Protein AF-A0A7K5XAC7-F1 (afdb_monomer)

Structure (mmCIF, N/CA/C/O backbone):
data_AF-A0A7K5XAC7-F1
#
_entry.id   AF-A0A7K5XAC7-F1
#
loop_
_atom_site.group_PDB
_atom_site.id
_atom_site.type_symbol
_atom_site.label_atom_id
_atom_site.label_alt_id
_atom_site.label_comp_id
_atom_site.label_asym_id
_atom_site.label_entity_id
_atom_site.label_seq_id
_atom_site.pdbx_PDB_ins_code
_atom_site.Cartn_x
_atom_site.Cartn_y
_atom_site.Cartn_z
_atom_site.occupancy
_atom_site.B_iso_or_equiv
_atom_site.auth_seq_id
_atom_site.auth_comp_id
_atom_site.auth_asym_id
_atom_site.auth_atom_id
_atom_site.pdbx_PDB_model_num
ATOM 1 N N . GLN A 1 1 ? -38.642 14.794 59.945 1.00 63.06 1 GLN A N 1
ATOM 2 C CA . GLN A 1 1 ? -39.395 15.780 59.139 1.00 63.06 1 GLN A CA 1
ATOM 3 C C . GLN A 1 1 ? -38.543 16.100 57.918 1.00 63.06 1 GLN A C 1
ATOM 5 O O . GLN A 1 1 ? -37.330 16.172 58.081 1.00 63.06 1 GLN A O 1
ATOM 10 N N . ALA A 1 2 ? -39.111 16.170 56.712 1.00 72.94 2 ALA A N 1
ATOM 11 C CA . ALA A 1 2 ? -38.321 16.456 55.513 1.00 72.94 2 ALA A CA 1
ATOM 12 C C . ALA A 1 2 ? -37.885 17.929 55.505 1.00 72.94 2 ALA A C 1
ATOM 14 O O . ALA A 1 2 ? -38.683 18.800 55.846 1.00 72.94 2 ALA A O 1
ATOM 15 N N . VAL A 1 3 ? -36.636 18.193 55.123 1.00 73.75 3 VAL A N 1
ATOM 16 C CA . VAL A 1 3 ? -36.136 19.553 54.894 1.00 73.75 3 VAL A CA 1
ATOM 17 C C . VAL A 1 3 ? -36.432 19.905 53.438 1.00 73.75 3 VAL A C 1
ATOM 19 O O . VAL A 1 3 ? -35.917 19.259 52.528 1.00 73.75 3 VAL A O 1
ATOM 22 N N . CYS A 1 4 ? -37.306 20.884 53.220 1.00 75.56 4 CYS A N 1
ATOM 23 C CA . CYS A 1 4 ? -37.698 21.382 51.902 1.00 75.56 4 CYS A CA 1
ATOM 24 C C . CYS A 1 4 ? -37.121 22.786 51.651 1.00 75.56 4 CYS A C 1
ATOM 26 O O . CYS A 1 4 ? -36.803 23.495 52.601 1.00 75.56 4 CYS A O 1
ATOM 28 N N . GLY A 1 5 ? -37.012 23.191 50.379 1.00 71.69 5 GLY A N 1
ATOM 29 C CA . GLY A 1 5 ? -36.542 24.534 49.995 1.00 71.69 5 GLY A CA 1
ATOM 30 C C . GLY A 1 5 ? -35.054 24.645 49.635 1.00 71.69 5 GLY A C 1
ATOM 31 O O . GLY A 1 5 ? -34.515 25.744 49.640 1.00 71.69 5 GLY A O 1
ATOM 32 N N . TYR A 1 6 ? -34.383 23.533 49.313 1.00 67.25 6 TYR A N 1
ATOM 33 C CA . TYR A 1 6 ? -32.973 23.508 48.897 1.00 67.25 6 TYR A CA 1
ATOM 34 C C . TYR A 1 6 ? -32.836 23.030 47.440 1.00 67.25 6 TYR A C 1
ATOM 36 O O . TYR A 1 6 ? -33.610 22.174 47.012 1.00 67.25 6 TYR A O 1
ATOM 44 N N . GLY A 1 7 ? -31.863 23.560 46.685 1.00 67.31 7 GLY A N 1
ATOM 45 C CA . GLY A 1 7 ? -31.609 23.183 45.281 1.00 67.31 7 GLY A CA 1
ATOM 46 C C . GLY A 1 7 ? -31.865 24.271 44.227 1.00 67.31 7 GLY A C 1
ATOM 47 O O . GLY A 1 7 ? -31.862 23.954 43.038 1.00 67.31 7 GLY A O 1
ATOM 48 N N . SER A 1 8 ? -32.076 25.533 44.630 1.00 69.25 8 SER A N 1
ATOM 49 C CA . SER A 1 8 ? -32.032 26.658 43.680 1.00 69.25 8 SER A CA 1
ATOM 50 C C . SER A 1 8 ? -30.626 26.799 43.079 1.00 69.25 8 SER A C 1
ATOM 52 O O . SER A 1 8 ? -29.634 26.518 43.753 1.00 69.25 8 SER A O 1
ATOM 54 N N . GLN A 1 9 ? -30.536 27.232 41.817 1.00 64.44 9 GLN A N 1
ATOM 55 C CA . GLN A 1 9 ? -29.259 27.578 41.173 1.00 64.44 9 GLN A CA 1
ATOM 56 C C . GLN A 1 9 ? -28.727 28.944 41.627 1.00 64.44 9 GLN A C 1
ATOM 58 O O . GLN A 1 9 ? -27.570 29.271 41.362 1.00 64.44 9 GLN A O 1
ATOM 63 N N . ASP A 1 10 ? -29.563 29.738 42.299 1.00 67.38 10 ASP A N 1
ATOM 64 C CA . ASP A 1 10 ? -29.184 31.052 42.792 1.00 67.38 10 ASP A CA 1
ATOM 65 C C . ASP A 1 10 ? -28.175 30.933 43.936 1.00 67.38 10 ASP A C 1
ATOM 67 O O . ASP A 1 10 ? -28.305 30.100 44.837 1.00 67.38 10 ASP A O 1
ATOM 71 N N . ALA A 1 11 ? -27.154 31.791 43.907 1.00 64.06 11 ALA A N 1
ATOM 72 C CA . ALA A 1 11 ? -26.197 31.876 44.998 1.00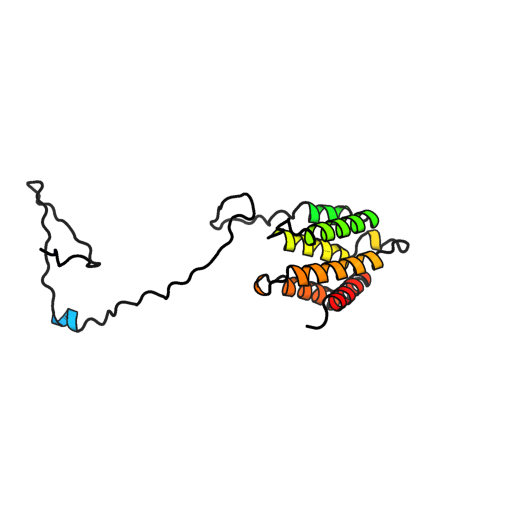 64.06 11 ALA A CA 1
ATOM 73 C C . ALA A 1 11 ? -26.922 32.272 46.293 1.00 64.06 11 ALA A C 1
ATOM 75 O O . ALA A 1 11 ? -27.768 33.164 46.278 1.00 64.06 11 ALA A O 1
ATOM 76 N N . LEU A 1 12 ? -26.555 31.643 47.413 1.00 64.62 12 LEU A N 1
ATOM 77 C CA . LEU A 1 12 ? -27.041 31.995 48.749 1.00 64.62 12 LEU A CA 1
ATOM 78 C C . LEU A 1 12 ? -26.039 32.951 49.420 1.00 64.62 12 LEU A C 1
ATOM 80 O O . LEU A 1 12 ? -25.049 32.487 49.993 1.00 64.62 12 LEU A O 1
ATOM 84 N N . PRO A 1 13 ? -26.220 34.283 49.337 1.00 65.25 13 PRO A N 1
ATOM 85 C CA . PRO A 1 13 ? -25.319 35.215 49.994 1.00 65.25 13 PRO A CA 1
ATOM 86 C C . PRO A 1 13 ? -25.611 35.268 51.497 1.00 65.25 13 PRO A C 1
ATOM 88 O O . PRO A 1 13 ? -26.613 35.834 51.929 1.00 65.25 13 PRO A O 1
ATOM 91 N N . PHE A 1 14 ? -24.696 34.741 52.309 1.00 67.25 14 PHE A N 1
ATOM 92 C CA . PHE A 1 14 ? -24.701 34.976 53.752 1.00 67.25 14 PHE A CA 1
ATOM 93 C C . PHE A 1 14 ? -24.114 36.357 54.042 1.00 67.25 14 PHE A C 1
ATOM 95 O O . PHE A 1 14 ? -22.968 36.639 53.684 1.00 67.25 14 PHE A O 1
ATOM 102 N N . ARG A 1 15 ? -24.886 37.235 54.688 1.00 67.25 15 ARG A N 1
ATOM 103 C CA . ARG A 1 15 ? -24.405 38.564 55.094 1.00 67.25 15 ARG A CA 1
ATOM 104 C C . ARG A 1 15 ? -24.054 38.583 56.574 1.00 67.25 15 ARG A C 1
ATOM 106 O O . ARG A 1 15 ? -24.859 38.154 57.394 1.00 67.25 15 ARG A O 1
ATOM 113 N N . ALA A 1 16 ? -22.872 39.109 56.895 1.00 68.88 16 ALA A N 1
ATOM 114 C CA . ALA A 1 16 ? -22.418 39.326 58.267 1.00 6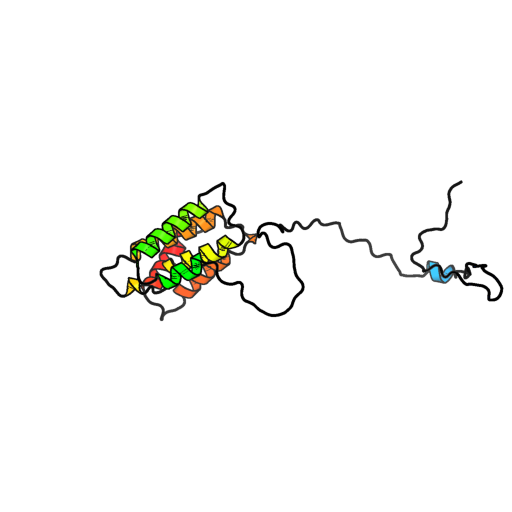8.88 16 ALA A CA 1
ATOM 115 C C . ALA A 1 16 ? -22.927 40.667 58.814 1.00 68.88 16 ALA A C 1
ATOM 117 O O . ALA A 1 16 ? -22.926 41.677 58.102 1.00 68.88 16 ALA A O 1
ATOM 118 N N . ILE A 1 17 ? -23.308 40.697 60.090 1.00 69.38 17 ILE A N 1
ATOM 119 C CA . ILE A 1 17 ? -23.586 41.943 60.816 1.00 69.38 17 ILE A CA 1
ATOM 120 C C . ILE A 1 17 ? -22.266 42.493 61.380 1.00 69.38 17 ILE A C 1
ATOM 122 O O . ILE A 1 17 ? -21.391 41.738 61.788 1.00 69.38 17 ILE A O 1
ATOM 126 N N . LYS A 1 18 ? -22.095 43.822 61.383 1.00 67.62 18 LYS A N 1
ATOM 127 C CA . LYS A 1 18 ? -20.820 44.477 61.740 1.00 67.62 18 LYS A CA 1
ATOM 128 C C . LYS A 1 18 ? -20.389 44.303 63.206 1.00 67.62 18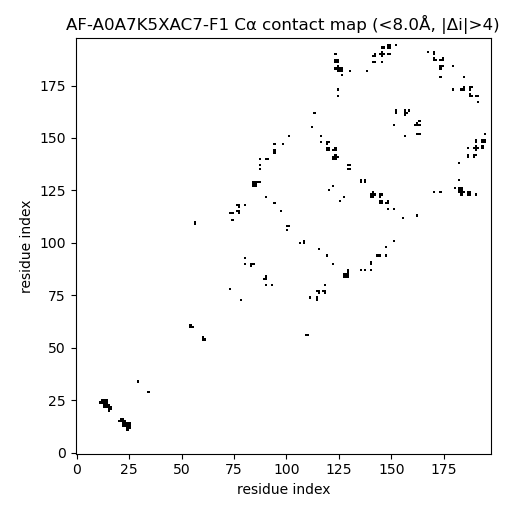 LYS A C 1
ATOM 130 O O . LYS A 1 18 ? -19.221 44.526 63.498 1.00 67.62 18 LYS A O 1
ATOM 135 N N . GLU A 1 19 ? -21.288 43.897 64.103 1.00 63.97 19 GLU A N 1
ATOM 136 C CA . GLU A 1 19 ? -21.004 43.722 65.536 1.00 63.97 19 GLU A CA 1
ATOM 137 C C . GLU A 1 19 ? -21.444 42.336 66.037 1.00 63.97 19 GLU A C 1
ATOM 139 O O . GLU A 1 19 ? -22.395 42.194 66.803 1.00 63.97 19 GLU A O 1
ATOM 144 N N . GLY A 1 20 ? -20.742 41.296 65.574 1.00 62.44 20 GLY A N 1
ATOM 145 C CA . GLY A 1 20 ? -20.860 39.912 66.052 1.00 62.44 20 GLY A CA 1
ATOM 146 C C . GLY A 1 20 ? -20.744 38.871 64.933 1.00 62.44 20 GLY A C 1
ATOM 147 O O . GLY A 1 20 ? -20.989 39.177 63.770 1.00 62.44 20 GLY A O 1
ATOM 148 N N . GLU A 1 21 ? -20.406 37.620 65.274 1.00 63.88 21 GLU A N 1
ATOM 149 C CA . GLU A 1 21 ? -20.396 36.490 64.321 1.00 63.88 21 GLU A CA 1
ATOM 150 C C . GLU A 1 21 ? -21.813 35.951 64.059 1.00 63.88 21 GLU A C 1
ATOM 152 O O . GLU A 1 21 ? -22.124 34.786 64.301 1.00 63.88 21 GLU A O 1
ATOM 157 N N . LEU A 1 22 ? -22.708 36.819 63.590 1.00 63.25 22 LEU A N 1
ATOM 158 C CA . LEU A 1 22 ? -24.057 36.446 63.177 1.00 63.25 22 LEU A CA 1
ATOM 159 C C . LEU A 1 22 ? -24.217 36.691 61.678 1.00 63.25 22 LEU A C 1
ATOM 161 O O . LEU A 1 22 ? -23.976 37.795 61.181 1.00 63.25 22 LEU A O 1
ATOM 165 N N . TYR A 1 23 ? -24.651 35.644 60.978 1.00 69.12 23 TYR A N 1
ATOM 166 C CA . TYR A 1 23 ? -24.967 35.673 59.555 1.00 69.12 23 TYR A CA 1
ATOM 167 C C . TYR A 1 23 ? -26.461 35.449 59.359 1.00 69.12 23 TYR A C 1
ATOM 169 O O . TYR A 1 23 ? -27.049 34.588 60.013 1.00 69.12 23 TYR A O 1
ATOM 177 N N . PHE A 1 24 ? -27.064 36.196 58.440 1.00 68.38 24 PHE A N 1
ATOM 178 C CA . PHE A 1 24 ? -28.455 35.992 58.047 1.00 68.38 24 PHE A CA 1
ATOM 179 C C . PHE A 1 24 ? -28.585 35.877 56.529 1.00 68.38 24 PHE A C 1
ATOM 181 O O . PHE A 1 24 ? -27.747 36.375 55.768 1.00 68.38 24 PHE A O 1
ATOM 188 N N . GLN A 1 25 ? -29.646 35.195 56.113 1.00 68.44 25 GLN A N 1
ATOM 189 C CA . GLN A 1 25 ? -30.066 35.105 54.726 1.00 68.44 25 GLN A CA 1
ATOM 190 C C . GLN A 1 25 ? -31.156 36.155 54.492 1.00 68.44 25 GLN A C 1
ATOM 192 O O . GLN A 1 25 ? -32.136 36.213 55.231 1.00 68.44 25 GLN A O 1
ATOM 197 N N . GLU A 1 26 ? -30.950 37.024 53.507 1.00 67.19 26 GLU A N 1
ATOM 198 C CA . GLU A 1 26 ? -31.940 38.027 53.113 1.00 67.19 26 GLU A CA 1
ATOM 199 C C . GLU A 1 26 ? -32.808 37.446 51.994 1.00 67.19 26 GLU A C 1
ATOM 201 O O . GLU A 1 26 ? -32.362 37.349 50.848 1.00 67.19 26 GLU A O 1
ATOM 206 N N . ASP A 1 27 ? -34.037 37.054 52.325 1.00 67.50 27 ASP A N 1
ATOM 207 C CA . ASP A 1 27 ? -34.995 36.549 51.343 1.00 67.50 27 ASP A CA 1
ATOM 208 C C . ASP A 1 27 ? -35.708 37.728 50.671 1.00 67.50 27 ASP A C 1
ATOM 210 O O . ASP A 1 27 ? -36.417 38.506 51.311 1.00 67.50 27 ASP A O 1
ATOM 214 N N . ARG A 1 28 ? -35.499 37.888 49.361 1.00 70.81 28 ARG A N 1
ATOM 215 C CA . ARG A 1 28 ? -36.211 38.892 48.561 1.00 70.81 28 ARG A CA 1
ATOM 216 C C . ARG A 1 28 ? -37.579 38.355 48.160 1.00 70.81 28 ARG A C 1
ATOM 218 O O . ARG A 1 28 ? -37.688 37.209 47.731 1.00 70.81 28 ARG A O 1
ATOM 225 N N . GLU A 1 29 ? -38.607 39.197 48.242 1.00 76.44 29 GLU A N 1
ATOM 226 C CA . GLU A 1 29 ? -39.937 38.842 47.743 1.00 76.44 29 GLU A CA 1
ATOM 227 C C . GLU A 1 29 ? -39.904 38.599 46.227 1.00 76.44 29 GLU A C 1
ATOM 229 O O . GLU A 1 29 ? -39.318 39.370 45.462 1.00 76.44 29 GLU A O 1
ATOM 234 N N . VAL A 1 30 ? -40.536 37.508 45.791 1.00 72.75 30 VAL A N 1
ATOM 235 C CA . VAL A 1 30 ? -40.591 37.104 44.382 1.00 72.75 30 VAL A CA 1
ATOM 236 C C . VAL A 1 30 ? -41.871 37.639 43.748 1.00 72.75 30 VAL A C 1
ATOM 238 O O . VAL A 1 30 ? -42.971 37.397 44.247 1.00 72.75 30 VAL A O 1
ATOM 241 N N . ASN A 1 31 ? -41.752 38.317 42.605 1.00 78.94 31 ASN A N 1
ATOM 242 C CA . ASN A 1 31 ? -42.915 38.727 41.826 1.00 78.94 31 ASN A CA 1
ATOM 243 C C . ASN A 1 31 ? -43.498 37.526 41.065 1.00 78.94 31 ASN A C 1
ATOM 245 O O . ASN A 1 31 ? -42.943 37.062 40.069 1.00 78.94 31 ASN A O 1
ATOM 249 N N . LEU A 1 32 ? -44.649 37.039 41.526 1.00 75.94 32 LEU A N 1
ATOM 250 C CA . LEU A 1 32 ? -45.307 35.859 40.962 1.00 75.94 32 LEU A CA 1
ATOM 251 C C . LEU A 1 32 ? -45.772 36.056 39.511 1.00 75.94 32 LEU A C 1
ATOM 253 O O . LEU A 1 32 ? -45.813 35.087 38.756 1.00 75.94 32 LEU A O 1
ATOM 257 N N . VAL A 1 33 ? -46.101 37.287 39.104 1.00 83.50 33 VAL A N 1
ATOM 258 C CA . VAL A 1 33 ? -46.528 37.586 37.726 1.00 83.50 33 VAL A CA 1
ATOM 259 C C . VAL A 1 33 ? -45.341 37.482 36.775 1.00 83.50 33 VAL A C 1
ATOM 261 O O . VAL A 1 33 ? -45.451 36.891 35.706 1.00 83.50 33 VAL A O 1
ATOM 264 N N . GLU A 1 34 ? -44.188 38.004 37.186 1.00 80.00 34 GLU A N 1
ATOM 265 C CA . GLU A 1 34 ? -42.950 37.919 36.411 1.00 80.00 34 GLU A CA 1
ATOM 266 C C . GLU A 1 34 ? -42.455 36.474 36.305 1.00 80.00 34 GLU A C 1
ATOM 268 O O . GLU A 1 34 ? -42.103 36.022 35.218 1.00 80.00 34 GLU A O 1
ATOM 273 N N . LEU A 1 35 ? -42.518 35.716 37.406 1.00 76.06 35 LEU A N 1
ATOM 274 C CA . LEU A 1 35 ? -42.151 34.302 37.415 1.00 76.06 35 LEU A CA 1
ATOM 275 C C . LEU A 1 35 ? -43.056 33.465 36.496 1.00 76.06 35 LEU A C 1
ATOM 277 O O . LEU A 1 35 ? -42.560 32.614 35.764 1.00 76.06 35 LEU A O 1
ATOM 281 N N . ALA A 1 36 ? -44.371 33.715 36.502 1.00 75.38 36 ALA A N 1
ATOM 282 C CA . ALA A 1 36 ? -45.328 32.994 35.660 1.00 75.38 36 ALA A CA 1
ATOM 283 C C . ALA A 1 36 ? -45.177 33.313 34.162 1.00 75.38 36 ALA A C 1
ATOM 285 O O . ALA A 1 36 ? -45.499 32.476 33.320 1.00 75.38 36 ALA A O 1
ATOM 286 N N . LEU A 1 37 ? -44.694 34.514 33.831 1.00 81.62 37 LEU A N 1
ATOM 287 C CA . LEU A 1 37 ? -44.457 34.961 32.455 1.00 81.62 37 LEU A CA 1
ATOM 288 C C . LEU A 1 37 ? -43.021 34.698 31.976 1.00 81.62 37 LEU A C 1
ATOM 290 O O . LEU A 1 37 ? -42.716 34.942 30.807 1.00 81.62 37 LEU A O 1
ATOM 294 N N . ALA A 1 38 ? -42.137 34.201 32.846 1.00 76.00 38 ALA A N 1
ATOM 295 C CA . ALA A 1 38 ? -40.748 33.935 32.507 1.00 76.00 38 ALA A CA 1
ATOM 296 C C . ALA A 1 38 ? -40.650 32.855 31.416 1.00 76.00 38 ALA A C 1
ATOM 298 O O . ALA A 1 38 ? -41.027 31.701 31.604 1.00 76.00 38 ALA A O 1
ATOM 299 N N . THR A 1 39 ? -40.068 33.207 30.270 1.00 72.38 39 THR A N 1
ATOM 300 C CA . THR A 1 39 ? -39.886 32.293 29.127 1.00 72.38 39 THR A CA 1
ATOM 301 C C . THR A 1 39 ? -38.628 31.422 29.238 1.00 72.38 39 THR A C 1
ATOM 303 O O . THR A 1 39 ? -38.215 30.791 28.264 1.00 72.38 39 THR A O 1
ATOM 306 N N . ASN A 1 40 ? -37.985 31.395 30.408 1.00 69.81 40 ASN A N 1
ATOM 307 C CA . ASN A 1 40 ? -36.760 30.639 30.659 1.00 69.81 40 ASN A CA 1
ATOM 308 C C . ASN A 1 40 ? -37.087 29.156 30.876 1.00 69.81 40 ASN A C 1
ATOM 310 O O . ASN A 1 40 ? -37.134 28.668 32.002 1.00 69.81 40 ASN A O 1
ATOM 314 N N . ILE A 1 41 ? -37.323 28.430 29.785 1.00 70.56 41 ILE A N 1
ATOM 315 C CA . ILE A 1 41 ? -37.495 26.976 29.823 1.00 70.56 41 ILE A CA 1
ATOM 316 C C . ILE A 1 41 ? -36.122 26.342 30.114 1.00 70.56 41 ILE A C 1
ATOM 318 O O . ILE A 1 41 ? -35.175 26.606 29.362 1.00 70.56 41 ILE A O 1
ATOM 322 N N . PRO A 1 42 ? -35.974 25.505 31.163 1.00 63.81 42 PRO A N 1
ATOM 323 C CA . PRO A 1 42 ? -34.731 24.790 31.418 1.00 63.81 42 PRO A CA 1
ATOM 324 C C . PRO A 1 42 ? -34.347 23.979 30.183 1.00 63.81 42 PRO A C 1
ATOM 326 O O . PRO A 1 42 ? -35.119 23.146 29.704 1.00 63.81 42 PRO A O 1
ATOM 329 N N . LYS A 1 43 ? -33.154 24.227 29.640 1.00 69.81 43 LYS A N 1
ATOM 330 C CA . LYS A 1 43 ? -32.641 23.421 28.531 1.00 69.81 43 LYS A CA 1
ATOM 331 C C . LYS A 1 43 ? -32.404 22.005 29.055 1.00 69.81 43 LYS A C 1
ATOM 333 O O . LYS A 1 43 ? -31.653 21.831 30.012 1.00 69.81 43 LYS A O 1
ATOM 338 N N . GLY A 1 44 ? -33.056 21.012 28.451 1.00 65.44 44 GLY A N 1
ATOM 339 C CA . GLY A 1 44 ? -32.823 19.609 28.789 1.00 65.44 44 GLY A CA 1
ATOM 340 C C . GLY A 1 44 ? -31.351 19.235 28.596 1.00 65.44 44 GLY A C 1
ATOM 341 O O . GLY A 1 44 ? -30.692 19.739 27.684 1.00 65.44 44 GLY A O 1
ATOM 342 N N . CYS A 1 45 ? -30.828 18.364 29.459 1.00 67.00 45 CYS A N 1
ATOM 343 C CA . CYS A 1 45 ? -29.493 17.806 29.268 1.00 67.00 45 CYS A CA 1
ATOM 344 C C . CYS A 1 45 ? -29.453 16.989 27.970 1.00 67.00 45 CYS A C 1
ATOM 346 O O . CYS A 1 45 ? -30.396 16.259 27.664 1.00 67.00 45 CYS A O 1
ATOM 348 N N . ALA A 1 46 ? -28.357 17.104 27.218 1.00 67.38 46 ALA A N 1
ATOM 349 C CA . ALA A 1 46 ? -28.126 16.246 26.063 1.00 67.38 46 ALA A CA 1
ATOM 350 C C . ALA A 1 46 ? -28.085 14.768 26.491 1.00 67.38 46 ALA A C 1
ATOM 352 O O . ALA A 1 46 ? -27.684 14.441 27.611 1.00 67.38 46 ALA A O 1
ATOM 353 N N . GLU A 1 47 ? -28.498 13.884 25.585 1.00 72.06 47 GLU A N 1
ATOM 354 C CA . GLU A 1 47 ? -28.485 12.441 25.809 1.00 72.06 47 GLU A CA 1
ATOM 355 C C . GLU A 1 47 ? -27.063 11.962 26.152 1.00 72.06 47 GLU A C 1
ATOM 357 O O . GLU A 1 47 ? -26.074 12.401 25.557 1.00 72.06 47 GLU A O 1
ATOM 362 N N . THR A 1 48 ? -26.943 11.100 27.164 1.00 60.28 48 THR A N 1
ATOM 363 C CA . THR A 1 48 ? -25.632 10.658 27.659 1.00 60.2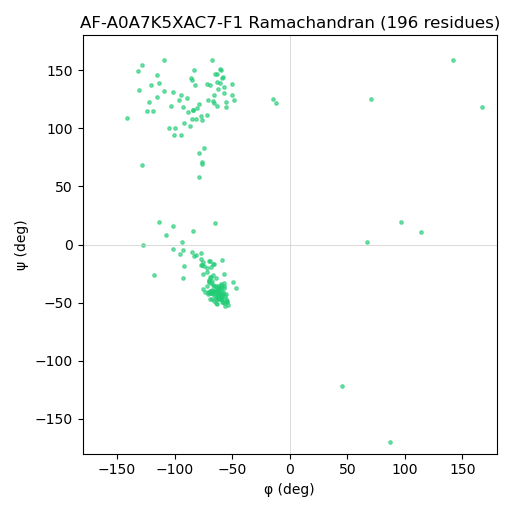8 48 THR A CA 1
ATOM 364 C C . THR A 1 48 ? -24.996 9.712 26.643 1.00 60.28 48 THR A C 1
ATOM 366 O O . THR A 1 48 ? -25.460 8.590 26.466 1.00 60.28 48 THR A O 1
ATOM 369 N N . ALA A 1 49 ? -23.914 10.146 25.993 1.00 57.25 49 ALA A N 1
ATOM 370 C CA . ALA A 1 49 ? -23.156 9.328 25.048 1.00 57.25 49 ALA A CA 1
ATOM 371 C C . ALA A 1 49 ? -21.793 8.930 25.630 1.00 57.25 49 ALA A C 1
ATOM 373 O O . ALA A 1 49 ? -21.040 9.774 26.117 1.00 57.25 49 ALA A O 1
ATOM 374 N N . VAL A 1 50 ? -21.445 7.645 25.529 1.00 53.38 50 VAL A N 1
ATOM 375 C CA . VAL A 1 50 ? -20.126 7.134 25.922 1.00 53.38 50 VAL A CA 1
ATOM 376 C C . VAL A 1 50 ? -19.207 7.144 24.704 1.00 53.38 50 VAL A C 1
ATOM 378 O O . VAL A 1 50 ? -19.464 6.461 23.715 1.00 53.38 50 VAL A O 1
ATOM 381 N N . ARG A 1 51 ? -18.112 7.907 24.776 1.00 48.53 51 ARG A N 1
ATOM 382 C CA . ARG A 1 51 ? -17.022 7.856 23.793 1.00 48.53 51 ARG A CA 1
ATOM 383 C C . ARG A 1 51 ? -15.855 7.080 24.383 1.00 48.53 51 ARG A C 1
ATOM 385 O O . ARG A 1 51 ? -15.303 7.475 25.406 1.00 48.53 51 ARG A O 1
ATOM 392 N N . VAL A 1 52 ? -15.484 5.981 23.734 1.00 54.56 52 VAL A N 1
ATOM 393 C CA . VAL A 1 52 ? -14.331 5.167 24.128 1.00 54.56 52 VAL A CA 1
ATOM 394 C C . VAL A 1 52 ? -13.090 5.695 23.415 1.00 54.56 52 VAL A C 1
ATOM 396 O O . VAL A 1 52 ? -13.076 5.817 22.193 1.00 54.56 52 VAL A O 1
ATOM 399 N N . HIS A 1 53 ? -12.045 5.995 24.183 1.00 47.94 53 HIS A N 1
ATOM 400 C CA . HIS A 1 53 ? -10.726 6.355 23.674 1.00 47.94 53 HIS A CA 1
ATOM 401 C C . HIS A 1 53 ? -9.699 5.373 24.247 1.00 47.94 53 HIS A C 1
ATOM 403 O O . HIS A 1 53 ? -9.586 5.238 25.464 1.00 47.94 53 HIS A O 1
ATOM 409 N N . VAL A 1 54 ? -8.957 4.675 23.384 1.00 57.31 54 VAL A N 1
ATOM 410 C CA . VAL A 1 54 ? -7.909 3.736 23.811 1.00 57.31 54 VAL A CA 1
ATOM 411 C C . VAL A 1 54 ? -6.620 4.521 24.044 1.00 57.31 54 VAL A C 1
ATOM 413 O O . VAL A 1 54 ? -5.999 4.993 23.097 1.00 57.31 54 VAL A O 1
ATOM 416 N N . SER A 1 55 ? -6.228 4.684 25.308 1.00 54.47 55 SER A N 1
ATOM 417 C CA . SER A 1 55 ? -5.132 5.571 25.729 1.00 54.47 55 SER A CA 1
ATOM 418 C C . SER A 1 55 ? -3.799 4.875 26.043 1.00 54.47 55 SER A C 1
ATOM 420 O O . SER A 1 55 ? -2.826 5.563 26.317 1.00 54.47 55 SER A O 1
ATOM 422 N N . TYR A 1 56 ? -3.713 3.541 26.000 1.00 50.41 56 TYR A N 1
ATOM 423 C CA . TYR A 1 56 ? -2.571 2.790 26.567 1.00 50.41 56 TYR A CA 1
ATOM 424 C C . TYR A 1 56 ? -1.692 2.041 25.548 1.00 50.41 56 TYR A C 1
ATOM 426 O O . TYR A 1 56 ? -0.967 1.122 25.916 1.00 50.41 56 TYR A O 1
ATOM 434 N N . LEU A 1 57 ? -1.732 2.405 24.262 1.00 53.78 57 LEU A N 1
ATOM 435 C CA . LEU A 1 57 ? -0.935 1.704 23.239 1.00 53.78 57 LEU A CA 1
ATOM 436 C C . LEU A 1 57 ? 0.524 2.169 23.129 1.00 53.78 57 LEU A C 1
ATOM 438 O O . LEU A 1 57 ? 1.317 1.498 22.478 1.00 53.78 57 LEU A O 1
ATOM 442 N N . ASP A 1 58 ? 0.899 3.264 23.782 1.00 52.66 58 ASP A N 1
ATOM 443 C CA . ASP A 1 58 ? 2.297 3.659 23.937 1.00 52.66 58 ASP A CA 1
ATOM 444 C C . ASP A 1 58 ? 2.515 3.974 25.416 1.00 52.66 58 ASP A C 1
ATOM 446 O O . ASP A 1 58 ? 1.697 4.658 26.028 1.00 52.66 58 ASP A O 1
ATOM 450 N N . GLY A 1 59 ? 3.590 3.469 26.020 1.00 47.16 59 GLY A N 1
ATOM 451 C CA . GLY A 1 59 ? 3.910 3.626 27.448 1.00 47.16 59 GLY A CA 1
ATOM 452 C C . GLY A 1 59 ? 4.202 5.071 27.882 1.00 47.16 59 GLY A C 1
ATOM 453 O O . GLY A 1 59 ? 4.814 5.297 28.922 1.00 47.16 59 GLY A O 1
ATOM 454 N N . LYS A 1 60 ? 3.787 6.057 27.087 1.00 50.19 60 LYS A N 1
ATOM 455 C CA . LYS A 1 60 ? 3.755 7.472 27.417 1.00 50.19 60 LYS A CA 1
ATOM 456 C C . LYS A 1 60 ? 2.328 7.837 27.796 1.00 50.19 60 LYS A C 1
ATOM 458 O O . LYS A 1 60 ? 1.498 8.134 26.942 1.00 50.19 60 LYS A O 1
ATOM 463 N N . GLY A 1 61 ? 2.056 7.805 29.098 1.00 40.03 61 GLY A N 1
ATOM 464 C CA . GLY A 1 61 ? 0.859 8.426 29.650 1.00 40.03 61 GLY A CA 1
ATOM 465 C C . GLY A 1 61 ? 0.724 9.872 29.158 1.00 40.03 61 GLY A C 1
ATOM 466 O O . GLY A 1 61 ? 1.717 10.590 29.057 1.00 40.03 61 GLY A O 1
ATOM 467 N N . ASN A 1 62 ? -0.511 10.236 28.816 1.00 41.94 62 ASN A N 1
ATOM 468 C CA . ASN A 1 62 ? -1.006 11.553 28.419 1.00 41.94 62 ASN A CA 1
ATOM 469 C C . ASN A 1 62 ? -0.095 12.753 28.711 1.00 41.94 62 ASN A C 1
ATOM 471 O O . ASN A 1 62 ? 0.130 13.086 29.872 1.00 41.94 62 ASN A O 1
ATOM 475 N N . LEU A 1 63 ? 0.202 13.518 27.662 1.00 40.38 63 LEU A N 1
ATOM 476 C CA . LEU A 1 63 ? 0.201 14.976 27.717 1.00 40.38 63 LEU A CA 1
ATOM 477 C C . LEU A 1 63 ? -0.372 15.489 26.391 1.00 40.38 63 LEU A C 1
ATOM 479 O O . LEU A 1 63 ? 0.283 15.407 25.360 1.00 40.38 63 LEU A O 1
ATOM 483 N N . GLU A 1 64 ? -1.580 16.036 26.423 1.00 44.12 64 GLU A N 1
ATOM 484 C CA . GLU A 1 64 ? -1.908 17.177 25.567 1.00 44.12 64 GLU A CA 1
ATOM 485 C C . GLU A 1 64 ? -2.324 18.316 26.504 1.00 44.12 64 GLU A C 1
ATOM 487 O O . GLU A 1 64 ? -2.988 18.069 27.516 1.00 44.12 64 GLU A O 1
ATOM 492 N N . PRO A 1 65 ? -1.851 19.542 26.232 1.00 42.88 65 PRO A N 1
ATOM 493 C CA . PRO A 1 65 ? -2.559 20.384 25.274 1.00 42.88 65 PRO A CA 1
ATOM 494 C C . PRO A 1 65 ? -1.649 21.020 24.209 1.00 42.88 65 PRO A C 1
ATOM 496 O O . PRO A 1 65 ? -0.485 21.320 24.458 1.00 42.88 65 PRO A O 1
ATOM 499 N N . GLN A 1 66 ? -2.241 21.223 23.028 1.00 47.38 66 GLN A N 1
ATOM 500 C CA . GLN A 1 66 ? -1.784 22.006 21.871 1.00 47.38 66 GLN A CA 1
ATOM 501 C C . GLN A 1 66 ? -0.572 22.930 22.094 1.00 47.38 66 GLN A C 1
ATOM 503 O O . GLN A 1 66 ? -0.644 23.905 22.840 1.00 47.38 66 GLN A O 1
ATOM 508 N N . GLY A 1 67 ? 0.482 22.713 21.305 1.00 34.31 67 GLY A N 1
ATOM 509 C CA . GLY A 1 67 ? 1.544 23.695 21.106 1.00 34.31 67 GLY A CA 1
ATOM 510 C C . GLY A 1 67 ? 2.785 23.114 20.435 1.00 34.31 67 GLY A C 1
ATOM 511 O O . GLY A 1 67 ? 3.457 22.279 21.019 1.00 34.31 67 GLY A O 1
ATOM 512 N N . ALA A 1 68 ? 3.104 23.643 19.250 1.00 33.66 68 ALA A N 1
ATOM 513 C CA . ALA A 1 68 ? 4.350 23.480 18.495 1.00 33.66 68 ALA A CA 1
ATOM 514 C C . ALA A 1 68 ? 4.620 22.099 17.869 1.00 33.66 68 ALA A C 1
ATOM 516 O O . ALA A 1 68 ? 4.630 21.054 18.510 1.00 33.66 68 ALA A O 1
ATOM 517 N N . GLY A 1 69 ? 4.850 22.134 16.555 1.00 38.69 69 GLY A N 1
ATOM 518 C CA . GLY A 1 69 ? 5.108 20.962 15.744 1.00 38.69 69 GLY A CA 1
ATOM 519 C C . GLY A 1 69 ? 6.428 20.293 16.096 1.00 38.69 69 GLY A C 1
ATOM 520 O O . GLY A 1 69 ? 7.495 20.879 15.959 1.00 38.69 69 GLY A O 1
ATOM 521 N N . GLU A 1 70 ? 6.344 19.019 16.431 1.00 33.69 70 GLU A N 1
ATOM 522 C CA . GLU A 1 70 ? 7.330 18.055 15.984 1.00 33.69 70 GLU A CA 1
ATOM 523 C C . GLU A 1 70 ? 6.557 16.957 15.264 1.00 33.69 70 GLU A C 1
ATOM 525 O O . GLU A 1 70 ? 5.733 16.264 15.863 1.00 33.69 70 GLU A O 1
ATOM 530 N N . ASP A 1 71 ? 6.792 16.827 13.956 1.00 38.34 71 ASP A N 1
ATOM 531 C CA . ASP A 1 71 ? 6.344 15.656 13.212 1.00 38.34 71 ASP A CA 1
ATOM 532 C C . ASP A 1 71 ? 6.802 14.405 13.979 1.00 38.34 71 ASP A C 1
ATOM 534 O O . ASP A 1 71 ? 7.990 14.303 14.324 1.00 38.34 71 ASP A O 1
ATOM 538 N N . PRO A 1 72 ? 5.906 13.444 14.272 1.00 44.69 72 PRO A N 1
ATOM 539 C CA . PRO A 1 72 ? 6.289 12.244 14.991 1.00 44.69 72 PRO A CA 1
ATOM 540 C C . PRO A 1 72 ? 7.428 11.570 14.231 1.00 44.69 72 PRO A C 1
ATOM 542 O O . PRO A 1 72 ? 7.285 11.196 13.064 1.00 44.69 72 PRO A O 1
ATOM 545 N N . ARG A 1 73 ? 8.588 11.458 14.896 1.00 46.62 73 ARG A N 1
ATOM 546 C CA . ARG A 1 73 ? 9.790 10.853 14.316 1.00 46.62 73 ARG A CA 1
ATOM 547 C C . ARG A 1 73 ? 9.403 9.519 13.668 1.00 46.62 73 ARG A C 1
ATOM 549 O O . ARG A 1 73 ? 8.848 8.664 14.361 1.00 46.62 73 ARG A O 1
ATOM 556 N N . PRO A 1 74 ? 9.694 9.314 12.369 1.00 47.81 74 PRO A N 1
ATOM 557 C CA . PRO A 1 74 ? 9.342 8.074 11.699 1.00 47.81 74 PRO A CA 1
ATOM 558 C C . PRO A 1 74 ? 9.992 6.903 12.452 1.00 47.81 74 PRO A C 1
ATOM 560 O O . PRO A 1 74 ? 11.190 6.981 12.760 1.00 47.81 74 PRO A O 1
ATOM 563 N N . PRO A 1 75 ? 9.242 5.838 12.789 1.00 57.78 75 PRO A N 1
ATOM 564 C CA . PRO A 1 75 ? 9.781 4.724 13.556 1.00 57.78 75 PRO A CA 1
ATOM 565 C C . PRO A 1 75 ? 10.942 4.077 12.796 1.00 57.78 75 PRO A C 1
ATOM 567 O O . PRO A 1 75 ? 10.985 4.113 11.561 1.00 57.78 75 PRO A O 1
ATOM 570 N N . ALA A 1 76 ? 11.883 3.488 13.541 1.00 62.00 76 ALA A N 1
ATOM 571 C CA . ALA A 1 76 ? 13.168 2.991 13.037 1.00 62.00 76 ALA A CA 1
ATOM 572 C C . ALA A 1 76 ? 13.047 2.155 11.750 1.00 62.00 76 ALA A C 1
ATOM 574 O O . ALA A 1 76 ? 13.842 2.334 10.830 1.00 62.00 76 ALA A O 1
ATOM 575 N N . PHE A 1 77 ? 11.991 1.339 11.641 1.00 62.53 77 PHE A N 1
ATOM 576 C CA . PHE A 1 77 ? 11.692 0.523 10.463 1.00 62.53 77 PHE A CA 1
ATOM 577 C C . PHE A 1 77 ? 11.627 1.344 9.163 1.00 62.53 77 PHE A C 1
ATOM 579 O O . PHE A 1 77 ? 12.307 1.038 8.188 1.00 62.53 77 PHE A O 1
ATOM 586 N N . SER A 1 78 ? 10.879 2.448 9.165 1.00 66.00 78 SER A N 1
ATOM 587 C CA . SER A 1 78 ? 10.700 3.301 7.982 1.00 66.00 78 SER A CA 1
ATOM 588 C C . SER A 1 78 ? 11.960 4.082 7.589 1.00 66.00 78 SER A C 1
ATOM 590 O O . SER A 1 78 ? 12.194 4.329 6.405 1.00 66.00 78 SER A O 1
ATOM 592 N N . ARG A 1 79 ? 12.813 4.442 8.562 1.00 69.31 79 ARG A N 1
ATOM 593 C CA . ARG A 1 79 ? 14.132 5.045 8.292 1.00 69.31 79 ARG A CA 1
ATOM 594 C C . ARG A 1 79 ? 15.078 4.026 7.669 1.00 69.31 79 ARG A C 1
ATOM 596 O O . ARG A 1 79 ? 15.777 4.354 6.714 1.00 69.31 79 ARG A O 1
ATOM 603 N N . GLN A 1 80 ? 15.057 2.800 8.182 1.00 66.25 80 GLN A N 1
ATOM 604 C CA . GLN A 1 80 ? 15.940 1.737 7.728 1.00 66.25 80 GLN A CA 1
ATOM 605 C C . GLN A 1 80 ? 15.620 1.288 6.300 1.00 66.25 80 GLN A C 1
ATOM 607 O O . GLN A 1 80 ? 16.539 1.110 5.509 1.00 66.25 80 GLN A O 1
ATOM 612 N N . VAL A 1 81 ? 14.338 1.209 5.925 1.00 67.75 81 VAL A N 1
ATOM 613 C CA . VAL A 1 81 ? 13.916 0.891 4.547 1.00 67.75 81 VAL A CA 1
ATOM 614 C C . VAL A 1 81 ? 14.491 1.887 3.531 1.00 67.75 81 VAL A C 1
ATOM 616 O O . VAL A 1 81 ? 14.976 1.483 2.477 1.00 67.75 81 VAL A O 1
ATOM 619 N N . LYS A 1 82 ? 14.515 3.186 3.858 1.00 76.19 82 LYS A N 1
ATOM 620 C CA . LYS A 1 82 ? 15.087 4.213 2.971 1.00 76.19 82 LYS A CA 1
ATOM 621 C C . LYS A 1 82 ? 16.608 4.099 2.841 1.00 76.19 82 LYS A C 1
ATOM 623 O O . LYS A 1 82 ? 17.132 4.249 1.738 1.00 76.19 82 LYS A O 1
ATOM 628 N N . SER A 1 83 ? 17.319 3.817 3.938 1.00 79.50 83 SER A N 1
ATOM 629 C CA . SER A 1 83 ? 18.786 3.692 3.910 1.00 79.50 83 SER A CA 1
ATOM 630 C C . SER A 1 83 ? 19.274 2.489 3.103 1.00 79.50 83 SER A C 1
ATOM 632 O O . SER A 1 83 ? 20.373 2.530 2.562 1.00 79.50 83 SER A O 1
ATOM 634 N N . VAL A 1 84 ? 18.453 1.442 2.983 1.00 85.94 84 VAL A N 1
ATOM 635 C CA . VAL A 1 84 ? 18.805 0.197 2.277 1.00 85.94 84 VAL A CA 1
ATOM 636 C C . VAL A 1 84 ? 18.190 0.116 0.878 1.00 85.94 84 VAL A C 1
ATOM 638 O O . VAL A 1 84 ? 18.162 -0.944 0.271 1.00 85.94 84 VAL A O 1
ATOM 641 N N . SER A 1 85 ? 17.716 1.238 0.326 1.00 86.94 85 SER A N 1
ATOM 642 C CA . SER A 1 85 ? 17.061 1.297 -0.994 1.00 86.94 85 SER A CA 1
ATOM 643 C C . SER A 1 85 ? 17.916 0.798 -2.174 1.00 86.94 85 SER A C 1
ATOM 645 O O . SER A 1 85 ? 17.392 0.581 -3.268 1.00 86.94 85 SER A O 1
ATOM 647 N N . HIS A 1 86 ? 19.222 0.629 -1.963 1.00 89.62 86 HIS A N 1
ATOM 648 C CA . HIS A 1 86 ? 20.186 0.089 -2.921 1.00 89.62 86 HIS A CA 1
ATOM 649 C C . HIS A 1 86 ? 20.376 -1.435 -2.810 1.00 89.62 86 HIS A C 1
ATOM 651 O O . HIS A 1 86 ? 20.854 -2.044 -3.764 1.00 89.62 86 HIS A O 1
ATOM 657 N N . ASP A 1 87 ? 19.990 -2.051 -1.688 1.00 90.62 87 ASP A N 1
ATOM 658 C CA . ASP A 1 87 ? 20.141 -3.484 -1.419 1.00 90.62 87 ASP A CA 1
ATOM 659 C C . ASP A 1 87 ? 18.785 -4.194 -1.546 1.00 90.62 87 ASP A C 1
ATOM 661 O O . ASP A 1 87 ? 17.938 -4.174 -0.646 1.00 90.62 87 ASP A O 1
ATOM 665 N N . LEU A 1 88 ? 18.579 -4.836 -2.698 1.00 91.00 88 LEU A N 1
ATOM 666 C CA . LEU A 1 88 ? 17.343 -5.551 -3.008 1.00 91.00 88 LEU A CA 1
ATOM 667 C C . LEU A 1 88 ? 17.076 -6.713 -2.039 1.00 91.00 88 LEU A C 1
ATOM 669 O O . LEU A 1 88 ? 15.929 -6.956 -1.658 1.00 91.00 88 LEU A O 1
ATOM 673 N N . GLU A 1 89 ? 18.119 -7.423 -1.618 1.00 89.94 89 GLU A N 1
ATOM 674 C CA . GLU A 1 89 ? 17.986 -8.589 -0.750 1.00 89.94 89 GLU A CA 1
ATOM 675 C C . GLU A 1 89 ? 17.568 -8.159 0.662 1.00 89.94 89 GLU A C 1
ATOM 677 O O . GLU A 1 89 ? 16.688 -8.763 1.286 1.00 89.94 89 GLU A O 1
ATOM 682 N N . GLN A 1 90 ? 18.142 -7.061 1.158 1.00 87.88 90 GLN A N 1
ATOM 683 C CA . GLN A 1 90 ? 17.758 -6.484 2.438 1.00 87.88 90 GLN A CA 1
ATOM 684 C C . GLN A 1 90 ? 16.336 -5.916 2.415 1.00 87.88 90 GLN A C 1
ATOM 686 O O . GLN A 1 90 ? 15.590 -6.131 3.373 1.00 87.88 90 GLN A O 1
ATOM 691 N N . LEU A 1 91 ? 15.920 -5.264 1.326 1.00 89.69 91 LEU A N 1
ATOM 692 C CA . LEU A 1 91 ? 14.529 -4.839 1.144 1.00 89.69 91 LEU A CA 1
ATOM 693 C C . LEU A 1 91 ? 13.567 -6.031 1.178 1.00 89.69 91 LEU A C 1
ATOM 695 O O . LEU A 1 91 ? 12.543 -5.972 1.863 1.00 89.69 91 LEU A O 1
ATOM 699 N N . ASN A 1 92 ? 13.913 -7.134 0.512 1.00 90.94 92 ASN A N 1
ATOM 700 C CA . ASN A 1 92 ? 13.089 -8.338 0.515 1.00 90.94 92 ASN A CA 1
ATOM 701 C C . ASN A 1 92 ? 12.972 -8.940 1.927 1.00 90.94 92 ASN A C 1
ATOM 703 O O . ASN A 1 92 ? 11.871 -9.227 2.403 1.00 90.94 92 ASN A O 1
ATOM 707 N N . ARG A 1 93 ? 14.092 -9.035 2.658 1.00 89.00 93 ARG A N 1
ATOM 708 C CA . ARG A 1 93 ? 14.098 -9.440 4.075 1.00 89.00 93 ARG A CA 1
ATOM 709 C C . ARG A 1 93 ? 13.196 -8.549 4.929 1.00 89.00 93 ARG A C 1
ATOM 711 O O . ARG A 1 93 ? 12.427 -9.068 5.735 1.00 89.00 93 ARG A O 1
ATOM 718 N N . LEU A 1 94 ? 13.240 -7.230 4.742 1.00 86.56 94 LEU A N 1
ATOM 719 C CA . LEU A 1 94 ? 12.391 -6.294 5.486 1.00 86.56 94 LEU A CA 1
ATOM 720 C C . LEU A 1 94 ? 10.900 -6.499 5.191 1.00 86.56 94 LEU A C 1
ATOM 722 O O . LEU A 1 94 ? 10.094 -6.451 6.120 1.00 86.56 94 LEU A O 1
ATOM 726 N N . LEU A 1 95 ? 10.516 -6.792 3.945 1.00 91.12 95 LEU A N 1
ATOM 727 C CA . LEU A 1 95 ? 9.127 -7.129 3.615 1.00 91.12 95 LEU A CA 1
ATOM 728 C C . LEU A 1 95 ? 8.689 -8.467 4.240 1.00 91.12 95 LEU A C 1
ATOM 730 O O . LEU A 1 95 ? 7.542 -8.602 4.673 1.00 91.12 95 LEU A O 1
ATOM 734 N N . HIS A 1 96 ? 9.581 -9.455 4.345 1.00 89.19 96 HIS A N 1
ATOM 735 C CA . HIS A 1 96 ? 9.295 -10.694 5.078 1.00 89.19 96 HIS A CA 1
ATOM 736 C C . HIS A 1 96 ? 9.128 -10.454 6.583 1.00 89.19 96 HIS A C 1
ATOM 738 O O . HIS A 1 96 ? 8.191 -10.984 7.177 1.00 89.19 96 HIS A O 1
ATOM 744 N N . VAL A 1 97 ? 9.961 -9.604 7.191 1.00 87.06 97 VAL A N 1
ATOM 745 C CA . VAL A 1 97 ? 9.795 -9.187 8.593 1.00 87.06 97 VAL A CA 1
ATOM 746 C C . VAL A 1 97 ? 8.463 -8.465 8.790 1.00 87.06 97 VAL A C 1
ATOM 748 O O . VAL A 1 97 ? 7.723 -8.807 9.710 1.00 87.06 97 VAL A O 1
ATOM 751 N N . ALA A 1 98 ? 8.115 -7.524 7.906 1.00 89.12 98 ALA A N 1
ATOM 752 C CA . ALA A 1 98 ? 6.829 -6.831 7.941 1.00 89.12 98 ALA A CA 1
ATOM 753 C C . ALA A 1 98 ? 5.662 -7.828 7.935 1.00 89.12 98 ALA A C 1
ATOM 755 O O . ALA A 1 98 ? 4.791 -7.763 8.801 1.00 89.12 98 ALA A O 1
ATOM 756 N N . ARG A 1 99 ? 5.686 -8.804 7.019 1.00 91.12 99 ARG A N 1
ATOM 757 C CA . ARG A 1 99 ? 4.692 -9.883 6.965 1.00 91.12 99 ARG A CA 1
ATOM 758 C C . ARG A 1 99 ? 4.592 -10.648 8.285 1.00 91.12 99 ARG A C 1
ATOM 760 O O . ARG A 1 99 ? 3.477 -10.873 8.750 1.00 91.12 99 ARG A O 1
ATOM 767 N N . SER A 1 100 ? 5.719 -11.042 8.874 1.00 87.69 100 SER A N 1
ATOM 768 C CA . SER A 1 100 ? 5.739 -11.772 10.146 1.00 87.69 100 SER A CA 1
ATOM 769 C C . SER A 1 100 ? 5.150 -10.954 11.296 1.00 87.69 100 SER A C 1
ATOM 771 O O . SER A 1 100 ? 4.433 -11.507 12.124 1.00 87.69 100 SER A O 1
ATOM 773 N N . LEU A 1 101 ? 5.393 -9.638 11.329 1.00 85.62 101 LEU A N 1
ATOM 774 C CA . LEU A 1 101 ? 4.812 -8.740 12.333 1.00 85.62 101 LEU A CA 1
ATOM 775 C C . LEU A 1 101 ? 3.287 -8.645 12.203 1.00 85.62 101 LEU A C 1
ATOM 777 O O . LEU A 1 101 ? 2.588 -8.728 13.205 1.00 85.62 101 LEU A O 1
ATOM 781 N N . ILE A 1 102 ? 2.775 -8.517 10.977 1.00 86.12 102 ILE A N 1
ATOM 782 C CA . ILE A 1 102 ? 1.331 -8.420 10.693 1.00 86.12 102 ILE A CA 1
ATOM 783 C C . ILE A 1 102 ? 0.603 -9.734 10.995 1.00 86.12 102 ILE A C 1
ATOM 785 O O . ILE A 1 102 ? -0.561 -9.734 11.377 1.00 86.12 102 ILE A O 1
ATOM 789 N N . GLN A 1 103 ? 1.272 -10.871 10.801 1.00 86.12 103 GLN A N 1
ATOM 790 C CA . GLN A 1 103 ? 0.682 -12.197 11.009 1.00 86.12 103 GLN A CA 1
ATOM 791 C C . GLN A 1 103 ? 0.741 -12.671 12.458 1.00 86.12 103 GLN A C 1
ATOM 793 O O . GLN A 1 103 ? 0.190 -13.727 12.752 1.00 86.12 103 GLN A O 1
ATOM 798 N N . ASN A 1 104 ? 1.407 -11.935 13.348 1.00 82.69 104 ASN A N 1
ATOM 799 C CA . ASN A 1 104 ? 1.550 -12.334 14.737 1.00 82.69 104 ASN A CA 1
ATOM 800 C C . ASN A 1 104 ? 0.288 -11.955 15.540 1.00 82.69 104 ASN A C 1
ATOM 802 O O . ASN A 1 104 ? 0.102 -10.776 15.841 1.00 82.69 104 ASN A O 1
ATOM 806 N N . PRO A 1 105 ? -0.557 -12.925 15.949 1.00 81.94 105 PRO A N 1
ATOM 807 C CA . PRO A 1 105 ? -1.798 -12.636 16.671 1.00 81.94 105 PRO A CA 1
ATOM 808 C C . PRO A 1 105 ? -1.558 -12.137 18.104 1.00 81.94 105 PRO A C 1
ATOM 810 O O . PRO A 1 105 ? -2.473 -11.616 18.733 1.00 81.94 105 PRO A O 1
ATOM 813 N N . PHE A 1 106 ? -0.339 -12.290 18.625 1.00 79.94 106 PHE A N 1
ATOM 814 C CA . PHE A 1 106 ? 0.044 -11.862 19.969 1.00 79.94 106 PHE A CA 1
ATOM 815 C C . PHE A 1 106 ? 0.657 -10.455 19.992 1.00 79.94 106 PHE A C 1
ATOM 817 O O . PHE A 1 106 ? 1.083 -9.994 21.049 1.00 79.94 106 PHE A O 1
ATOM 824 N N . LEU A 1 107 ? 0.734 -9.774 18.841 1.00 78.25 107 LEU A N 1
ATOM 825 C CA . LEU A 1 107 ? 1.351 -8.458 18.712 1.00 78.25 107 LEU A CA 1
ATOM 826 C C . LEU A 1 107 ? 0.336 -7.415 18.227 1.00 78.25 107 LEU A C 1
ATOM 828 O O . LEU A 1 107 ? -0.133 -7.443 17.092 1.00 78.25 107 LEU A O 1
ATOM 832 N N . CYS A 1 108 ? 0.034 -6.439 19.083 1.00 78.50 108 CYS A N 1
ATOM 833 C CA . CYS A 1 108 ? -0.845 -5.320 18.747 1.00 78.50 108 CYS A CA 1
ATOM 834 C C . CYS A 1 108 ? -0.044 -4.182 18.096 1.00 78.50 108 CYS A C 1
ATOM 836 O O . CYS A 1 108 ? 0.610 -3.406 18.788 1.00 78.50 108 CYS A O 1
ATOM 838 N N . LEU A 1 109 ? -0.111 -4.051 16.766 1.00 74.75 109 LEU A N 1
ATOM 839 C CA . LEU A 1 109 ? 0.629 -3.011 16.030 1.00 74.75 109 LEU A CA 1
ATOM 840 C C . LEU A 1 109 ? 0.075 -1.588 16.220 1.00 74.75 109 LEU A C 1
ATOM 842 O O . LEU A 1 109 ? 0.818 -0.634 16.013 1.00 74.75 109 LEU A O 1
ATOM 846 N N . GLY A 1 110 ? -1.201 -1.416 16.582 1.00 76.88 110 GLY A N 1
ATOM 847 C CA . GLY A 1 110 ? -1.793 -0.105 16.886 1.00 76.88 110 GLY A CA 1
ATOM 848 C C . GLY A 1 110 ? -1.435 0.999 15.874 1.00 76.88 110 GLY A C 1
ATOM 849 O O . GLY A 1 110 ? -1.669 0.870 14.672 1.00 76.88 110 GLY A O 1
ATOM 850 N N . SER A 1 111 ? -0.823 2.084 16.359 1.00 75.56 111 SER A N 1
ATOM 851 C CA . SER A 1 111 ? -0.398 3.235 15.546 1.00 75.56 111 SER A CA 1
ATOM 852 C C . SER A 1 111 ? 0.756 2.935 14.575 1.00 75.56 111 SER A C 1
ATOM 854 O O . SER A 1 111 ? 0.926 3.651 13.582 1.00 75.56 111 SER A O 1
ATOM 856 N N . TYR A 1 112 ? 1.520 1.858 14.788 1.00 81.75 112 TYR A N 1
ATOM 857 C CA . TYR A 1 112 ? 2.648 1.478 13.933 1.00 81.75 112 TYR A CA 1
ATOM 858 C C . TYR A 1 112 ? 2.212 0.941 12.565 1.00 81.75 112 TYR A C 1
ATOM 860 O O . TYR A 1 112 ? 2.995 1.011 11.615 1.00 81.75 112 TYR A O 1
ATOM 868 N N . VAL A 1 113 ? 0.958 0.487 12.420 1.00 84.00 113 VAL A N 1
ATOM 869 C CA . VAL A 1 113 ? 0.405 -0.012 11.145 1.00 84.00 113 VAL A CA 1
ATOM 870 C C . VAL A 1 113 ? 0.549 1.028 10.034 1.00 84.00 113 VAL A C 1
ATOM 872 O O . VAL A 1 113 ? 0.982 0.699 8.931 1.00 84.00 113 VAL A O 1
ATOM 875 N N . ARG A 1 114 ? 0.275 2.308 10.321 1.00 84.31 114 ARG A N 1
ATOM 876 C CA . ARG A 1 114 ? 0.377 3.382 9.320 1.00 84.31 114 ARG A CA 1
ATOM 877 C C . ARG A 1 114 ? 1.806 3.561 8.809 1.00 84.31 114 ARG A C 1
ATOM 879 O O . ARG A 1 114 ? 2.017 3.762 7.614 1.00 84.31 114 ARG A O 1
ATOM 886 N N . SER A 1 115 ? 2.793 3.473 9.698 1.00 85.38 115 SER A N 1
ATOM 887 C CA . SER A 1 115 ? 4.197 3.573 9.293 1.00 85.38 115 SER A CA 1
ATOM 888 C C . SER A 1 115 ? 4.671 2.333 8.535 1.00 85.38 115 SER A C 1
ATOM 890 O O . SER A 1 115 ? 5.427 2.448 7.564 1.00 85.38 115 SER A O 1
ATOM 892 N N . LEU A 1 116 ? 4.182 1.156 8.929 1.00 87.88 116 LEU A N 1
ATOM 893 C CA . LEU A 1 116 ? 4.454 -0.088 8.224 1.00 87.88 116 LEU A CA 1
ATOM 894 C C . LEU A 1 116 ? 3.909 -0.032 6.793 1.00 87.88 116 LEU A C 1
ATOM 896 O O . LEU A 1 116 ? 4.660 -0.287 5.857 1.00 87.88 116 LEU A O 1
ATOM 900 N N . ILE A 1 117 ? 2.664 0.419 6.610 1.00 90.06 117 ILE A N 1
ATOM 901 C CA . ILE A 1 117 ? 2.065 0.665 5.288 1.00 90.06 117 ILE A CA 1
ATOM 902 C C . ILE A 1 117 ? 2.933 1.622 4.476 1.00 90.06 117 ILE A C 1
ATOM 904 O O . ILE A 1 117 ? 3.257 1.314 3.336 1.00 90.06 117 ILE A O 1
ATOM 908 N N . GLY A 1 118 ? 3.362 2.749 5.052 1.00 90.12 118 GLY A N 1
ATOM 909 C CA . GLY A 1 118 ? 4.240 3.698 4.357 1.00 90.12 118 GLY A CA 1
ATOM 910 C C . GLY A 1 118 ? 5.548 3.064 3.871 1.00 90.12 118 GLY A C 1
ATOM 911 O O . GLY A 1 118 ? 6.024 3.378 2.785 1.00 90.12 118 GLY A O 1
ATOM 912 N N . SER A 1 119 ? 6.095 2.126 4.642 1.00 90.69 119 SER A N 1
ATOM 913 C CA . SER A 1 119 ? 7.323 1.404 4.297 1.00 90.69 119 SER A CA 1
ATOM 914 C C . SER A 1 119 ? 7.101 0.373 3.186 1.00 90.69 119 SER A C 1
ATOM 916 O O . SER A 1 119 ? 7.914 0.270 2.272 1.00 90.69 119 SER A O 1
ATOM 918 N N . VAL A 1 120 ? 5.982 -0.355 3.217 1.00 94.81 120 VAL A N 1
ATOM 919 C CA . VAL A 1 120 ? 5.627 -1.300 2.146 1.00 94.81 120 VAL A CA 1
ATOM 920 C C . VAL A 1 120 ? 5.269 -0.548 0.855 1.00 94.81 120 VAL A C 1
ATOM 922 O O . VAL A 1 120 ? 5.723 -0.929 -0.221 1.00 94.81 120 VAL A O 1
ATOM 925 N N . MET A 1 121 ? 4.546 0.573 0.958 1.00 93.62 121 MET A N 1
ATOM 926 C CA . MET A 1 121 ? 4.261 1.477 -0.165 1.00 93.62 121 MET A CA 1
ATOM 927 C C . MET A 1 121 ? 5.541 2.048 -0.777 1.00 93.62 121 MET A C 1
ATOM 929 O O . MET A 1 121 ? 5.621 2.163 -1.994 1.00 93.62 121 MET A O 1
ATOM 933 N N . TYR A 1 122 ? 6.556 2.366 0.033 1.00 93.69 122 TYR A N 1
ATOM 934 C CA . TYR A 1 122 ? 7.861 2.800 -0.470 1.00 93.69 122 TYR A CA 1
ATOM 935 C C . TYR A 1 122 ? 8.496 1.727 -1.367 1.00 93.69 122 TYR A C 1
ATOM 937 O O . TYR A 1 122 ? 8.870 2.027 -2.498 1.00 93.69 122 TYR A O 1
ATOM 945 N N . CYS A 1 123 ? 8.541 0.468 -0.916 1.00 95.44 123 CYS A N 1
ATOM 946 C CA . CYS A 1 123 ? 9.058 -0.641 -1.726 1.00 95.44 123 CYS A CA 1
ATOM 947 C C . CYS A 1 123 ? 8.234 -0.879 -3.002 1.00 95.44 123 CYS A C 1
ATOM 949 O O . CYS A 1 123 ? 8.797 -1.218 -4.040 1.00 95.44 123 CYS A O 1
ATOM 951 N N . ALA A 1 124 ? 6.912 -0.697 -2.933 1.00 96.88 124 ALA A N 1
ATOM 952 C CA . ALA A 1 124 ? 6.017 -0.901 -4.066 1.00 96.88 124 ALA A CA 1
ATOM 953 C C . ALA A 1 124 ? 6.081 0.234 -5.099 1.00 96.88 124 ALA A C 1
ATOM 955 O O . ALA A 1 124 ? 6.004 -0.042 -6.292 1.00 96.88 124 ALA A O 1
ATOM 956 N N . LEU A 1 125 ? 6.217 1.497 -4.677 1.00 95.94 125 LEU A N 1
ATOM 957 C CA . LEU A 1 125 ? 5.924 2.662 -5.524 1.00 95.94 125 LEU A CA 1
ATOM 958 C C . LEU A 1 125 ? 7.119 3.566 -5.802 1.00 95.94 125 LEU A C 1
ATOM 960 O O . LEU A 1 125 ? 7.131 4.233 -6.832 1.00 95.94 125 LEU A O 1
ATOM 964 N N . GLU A 1 126 ? 8.134 3.608 -4.943 1.00 93.19 126 GLU A N 1
ATOM 965 C CA . GLU A 1 126 ? 9.246 4.542 -5.138 1.00 93.19 126 GLU A CA 1
ATOM 966 C C . GLU A 1 126 ? 10.290 3.982 -6.115 1.00 93.19 126 GLU A C 1
ATOM 968 O O . GLU A 1 126 ? 10.460 2.761 -6.216 1.00 93.19 126 GLU A O 1
ATOM 973 N N . PRO A 1 127 ? 11.001 4.838 -6.867 1.00 90.31 127 PRO A N 1
ATOM 974 C CA . PRO A 1 127 ? 12.115 4.421 -7.710 1.00 90.31 127 PRO A CA 1
ATOM 975 C C . PRO A 1 127 ? 13.343 4.109 -6.846 1.00 90.31 127 PRO A C 1
ATOM 977 O O . PRO A 1 127 ? 14.218 4.943 -6.634 1.00 90.31 127 PRO A O 1
ATOM 980 N N . LEU A 1 128 ? 13.385 2.889 -6.312 1.00 91.12 128 LEU A N 1
ATOM 981 C CA . LEU A 1 128 ? 14.483 2.392 -5.481 1.00 91.12 128 LEU A CA 1
ATOM 982 C C . LEU A 1 128 ? 15.808 2.444 -6.252 1.00 91.12 128 LEU A C 1
ATOM 984 O O . LEU A 1 128 ? 15.823 2.102 -7.435 1.00 91.12 128 LEU A O 1
ATOM 988 N N . ALA A 1 129 ? 16.919 2.763 -5.580 1.00 89.56 129 ALA A N 1
ATOM 989 C CA . ALA A 1 129 ? 18.250 2.739 -6.193 1.00 89.56 129 ALA A CA 1
ATOM 990 C C . ALA A 1 129 ? 18.594 1.353 -6.772 1.00 89.56 129 ALA A C 1
ATOM 992 O O . ALA A 1 129 ? 19.200 1.260 -7.838 1.00 89.56 129 ALA A O 1
ATOM 993 N N . ALA A 1 130 ? 18.110 0.277 -6.141 1.00 89.62 130 ALA A N 1
ATOM 994 C CA . ALA A 1 130 ? 18.209 -1.082 -6.666 1.00 89.62 130 ALA A CA 1
ATOM 995 C C . ALA A 1 130 ? 17.574 -1.256 -8.063 1.00 89.62 130 ALA A C 1
ATOM 997 O O . ALA A 1 130 ? 18.007 -2.134 -8.803 1.00 89.62 130 ALA A O 1
ATOM 998 N N . SER A 1 131 ? 16.601 -0.418 -8.444 1.00 91.12 131 SER A N 1
ATOM 999 C CA . SER A 1 131 ? 15.920 -0.465 -9.752 1.00 91.12 131 SER A CA 1
ATOM 1000 C C . SER A 1 131 ? 16.778 0.077 -10.899 1.00 91.12 131 SER A C 1
ATOM 1002 O O . SER A 1 131 ? 16.438 -0.126 -12.060 1.00 91.12 131 SER A O 1
ATOM 1004 N N . ILE A 1 132 ? 17.866 0.794 -10.595 1.00 90.62 132 ILE A N 1
ATOM 1005 C CA . ILE A 1 132 ? 18.773 1.350 -11.612 1.00 90.62 132 ILE A CA 1
ATOM 1006 C C . ILE A 1 132 ? 19.562 0.225 -12.294 1.00 90.62 132 ILE A C 1
ATOM 1008 O O . ILE A 1 132 ? 19.898 0.326 -13.471 1.00 90.62 132 ILE A O 1
ATOM 1012 N N . ASN A 1 133 ? 19.852 -0.855 -11.564 1.00 90.44 133 ASN A N 1
ATOM 1013 C CA . ASN A 1 133 ? 20.560 -2.005 -12.105 1.00 90.44 133 ASN A CA 1
ATOM 1014 C C . ASN A 1 133 ? 19.571 -2.951 -12.817 1.00 90.44 133 ASN A C 1
ATOM 1016 O O . ASN A 1 133 ? 18.736 -3.552 -12.141 1.00 90.44 133 ASN A O 1
ATOM 1020 N N . PRO A 1 134 ? 19.674 -3.156 -14.144 1.00 89.12 134 PRO A N 1
ATOM 1021 C CA . PRO A 1 134 ? 18.751 -4.018 -14.887 1.00 89.12 134 PRO A CA 1
ATOM 1022 C C . PRO A 1 134 ? 18.856 -5.505 -14.516 1.00 89.12 134 PRO A C 1
ATOM 1024 O O . PRO A 1 134 ? 17.940 -6.263 -14.816 1.00 89.12 134 PRO A O 1
ATOM 1027 N N . LEU A 1 135 ? 19.943 -5.933 -13.862 1.00 92.56 135 LEU A N 1
ATOM 1028 C CA . LEU A 1 135 ? 20.097 -7.308 -13.371 1.00 92.56 135 LEU A CA 1
ATOM 1029 C C . LEU A 1 135 ? 19.297 -7.575 -12.089 1.00 92.56 135 LEU A C 1
ATOM 1031 O O . LEU A 1 135 ? 19.082 -8.730 -11.729 1.00 92.56 135 LEU A O 1
ATOM 1035 N N . ASN A 1 136 ? 18.873 -6.524 -11.387 1.00 93.69 136 ASN A N 1
ATOM 1036 C CA . ASN A 1 136 ? 18.090 -6.662 -10.171 1.00 93.69 136 ASN A CA 1
ATOM 1037 C C . ASN A 1 136 ? 16.620 -6.907 -10.518 1.00 93.69 136 ASN A C 1
ATOM 1039 O O . ASN A 1 136 ? 15.945 -6.017 -11.045 1.00 93.69 136 ASN A O 1
ATOM 1043 N N . ASP A 1 137 ? 16.097 -8.069 -10.126 1.00 94.19 137 ASP A N 1
ATOM 1044 C CA . ASP A 1 137 ? 14.669 -8.381 -10.221 1.00 94.19 137 ASP A CA 1
ATOM 1045 C C . ASP A 1 137 ? 13.856 -7.686 -9.114 1.00 94.19 137 ASP A C 1
ATOM 1047 O O . ASP A 1 137 ? 13.346 -8.273 -8.159 1.00 94.19 137 ASP A O 1
ATOM 1051 N N . HIS A 1 138 ? 13.763 -6.369 -9.230 1.00 94.06 138 HIS A N 1
ATOM 1052 C CA . HIS A 1 138 ? 12.975 -5.529 -8.341 1.00 94.06 138 HIS A CA 1
ATOM 1053 C C . HIS A 1 138 ? 11.467 -5.594 -8.643 1.00 94.06 138 HIS A C 1
ATOM 1055 O O . HIS A 1 138 ? 10.674 -5.055 -7.871 1.00 94.06 138 HIS A O 1
ATOM 1061 N N . TRP A 1 139 ? 11.055 -6.253 -9.731 1.00 96.06 139 TRP A N 1
ATOM 1062 C CA . TRP A 1 139 ? 9.648 -6.459 -10.080 1.00 96.06 139 TRP A CA 1
ATOM 1063 C C . TRP A 1 139 ? 8.992 -7.431 -9.103 1.00 96.06 139 TRP A C 1
ATOM 1065 O O . TRP 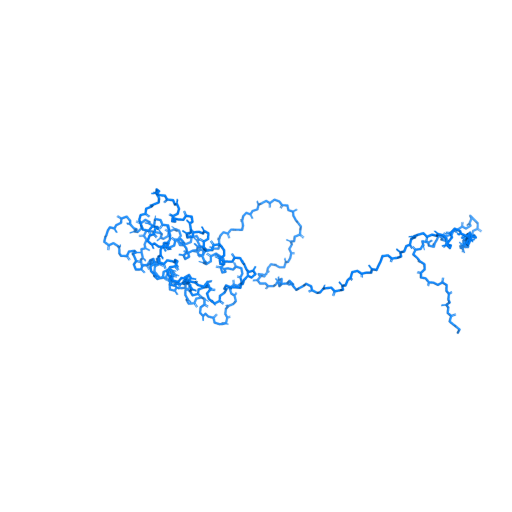A 1 139 ? 7.977 -7.088 -8.496 1.00 96.06 139 TRP A O 1
ATOM 1075 N N . THR A 1 140 ? 9.656 -8.556 -8.821 1.00 96.69 140 THR A N 1
ATOM 1076 C CA . THR A 1 140 ? 9.215 -9.529 -7.809 1.00 96.69 140 THR A CA 1
ATOM 1077 C C . THR A 1 140 ? 9.064 -8.897 -6.419 1.00 96.69 140 THR A C 1
ATOM 1079 O O . THR A 1 140 ? 8.112 -9.192 -5.692 1.00 96.69 140 THR A O 1
ATOM 1082 N N . LEU A 1 141 ? 9.955 -7.969 -6.042 1.00 96.31 141 LEU A N 1
ATOM 1083 C CA . LEU A 1 141 ? 9.829 -7.214 -4.788 1.00 96.31 141 LEU A CA 1
ATOM 1084 C C . LEU A 1 141 ? 8.534 -6.384 -4.757 1.00 96.31 141 LEU A C 1
ATOM 1086 O O . LEU A 1 141 ? 7.853 -6.343 -3.730 1.00 96.31 141 LEU A O 1
ATOM 1090 N N . ARG A 1 142 ? 8.193 -5.718 -5.867 1.00 97.62 142 ARG A N 1
ATOM 1091 C CA . ARG A 1 142 ? 6.982 -4.889 -5.977 1.00 97.62 142 ARG A CA 1
ATOM 1092 C C . ARG A 1 142 ? 5.716 -5.734 -5.946 1.00 97.62 142 ARG A C 1
ATOM 1094 O O . ARG A 1 142 ? 4.781 -5.348 -5.248 1.00 97.62 142 ARG A O 1
ATOM 1101 N N . ASP A 1 143 ? 5.709 -6.891 -6.602 1.00 97.75 143 ASP A N 1
ATOM 1102 C CA . ASP A 1 143 ? 4.594 -7.844 -6.537 1.00 97.75 143 ASP A 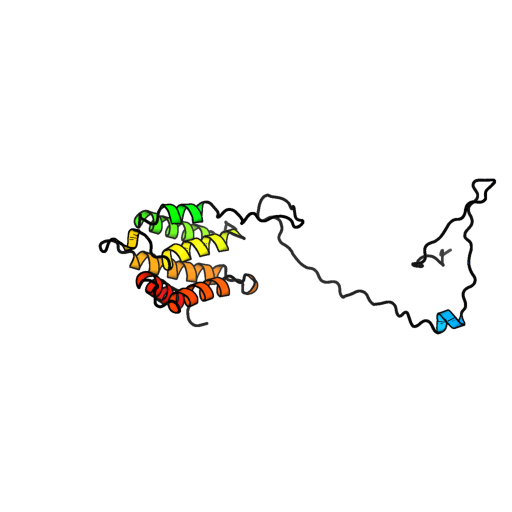CA 1
ATOM 1103 C C . ASP A 1 143 ? 4.356 -8.301 -5.100 1.00 97.75 143 ASP A C 1
ATOM 1105 O O . ASP A 1 143 ? 3.236 -8.245 -4.584 1.00 97.75 143 ASP A O 1
ATOM 1109 N N . TYR A 1 144 ? 5.431 -8.673 -4.405 1.00 97.75 144 TYR A N 1
ATOM 1110 C CA . TYR A 1 144 ? 5.347 -9.087 -3.013 1.00 97.75 144 TYR A CA 1
ATOM 1111 C C . TYR A 1 144 ? 4.882 -7.948 -2.094 1.00 97.75 144 TYR A C 1
ATOM 1113 O O . TYR A 1 144 ? 4.033 -8.160 -1.224 1.00 97.75 144 TYR A O 1
ATOM 1121 N N . ALA A 1 145 ? 5.382 -6.726 -2.300 1.00 97.25 145 ALA A N 1
ATOM 1122 C CA . ALA A 1 145 ? 4.943 -5.545 -1.562 1.00 97.25 145 ALA A CA 1
ATOM 1123 C C . ALA A 1 145 ? 3.451 -5.242 -1.800 1.00 97.25 145 ALA A C 1
ATOM 1125 O O . ALA A 1 145 ? 2.725 -4.981 -0.841 1.00 97.25 145 ALA A O 1
ATOM 1126 N N . ALA A 1 146 ? 2.969 -5.339 -3.041 1.00 96.75 146 ALA A N 1
ATOM 1127 C CA . ALA A 1 146 ? 1.561 -5.161 -3.396 1.00 96.75 146 ALA A CA 1
ATOM 1128 C C . ALA A 1 146 ? 0.655 -6.211 -2.732 1.00 96.75 146 ALA A C 1
ATOM 1130 O O . ALA A 1 146 ? -0.357 -5.866 -2.116 1.00 96.75 146 ALA A O 1
ATOM 1131 N N . MET A 1 147 ? 1.047 -7.487 -2.768 1.00 95.88 147 MET A N 1
ATOM 1132 C CA . MET A 1 147 ? 0.328 -8.551 -2.061 1.00 95.88 147 MET A CA 1
ATOM 1133 C C . MET A 1 147 ? 0.309 -8.324 -0.545 1.00 95.88 147 MET A C 1
ATOM 1135 O O . MET A 1 147 ? -0.706 -8.556 0.114 1.00 95.88 147 MET A O 1
ATOM 1139 N N . LEU A 1 148 ? 1.422 -7.855 0.025 1.00 94.69 148 LEU A N 1
ATOM 1140 C CA . LEU A 1 148 ? 1.506 -7.546 1.447 1.00 94.69 148 LEU A CA 1
ATOM 1141 C C . LEU A 1 148 ? 0.609 -6.360 1.826 1.00 94.69 148 LEU A C 1
ATOM 1143 O O . LEU A 1 148 ? -0.057 -6.429 2.857 1.00 94.69 148 LEU A O 1
ATOM 1147 N N . LEU A 1 149 ? 0.533 -5.316 0.993 1.00 93.12 149 LEU A N 1
ATOM 1148 C CA . LEU A 1 149 ? -0.394 -4.192 1.180 1.00 93.12 149 LEU A CA 1
ATOM 1149 C C . LEU A 1 149 ? -1.844 -4.656 1.204 1.00 93.12 149 LEU A C 1
ATOM 1151 O O . LEU A 1 149 ? -2.577 -4.272 2.110 1.00 93.12 149 LEU A O 1
ATOM 1155 N N . SER A 1 150 ? -2.231 -5.516 0.260 1.00 92.12 150 SER A N 1
ATOM 1156 C CA . SER A 1 150 ? -3.566 -6.119 0.239 1.00 92.12 150 SER A CA 1
ATOM 1157 C C . SER A 1 150 ? -3.845 -6.900 1.522 1.00 92.12 150 SER A C 1
ATOM 1159 O O . SER A 1 150 ? -4.891 -6.743 2.146 1.00 92.12 150 SER A O 1
ATOM 1161 N N . ARG A 1 151 ? -2.872 -7.672 2.011 1.00 90.81 151 ARG A N 1
ATOM 1162 C CA . ARG A 1 151 ? -3.041 -8.407 3.266 1.00 90.81 151 ARG A CA 1
ATOM 1163 C C . ARG A 1 151 ? -3.228 -7.482 4.465 1.00 90.81 151 ARG A C 1
ATOM 1165 O O . ARG A 1 151 ? -4.122 -7.735 5.259 1.00 90.81 151 ARG A O 1
ATOM 1172 N N . ILE A 1 152 ? -2.433 -6.413 4.577 1.00 88.69 152 ILE A N 1
ATOM 1173 C CA . ILE A 1 152 ? -2.601 -5.397 5.632 1.00 88.69 152 ILE A CA 1
ATOM 1174 C C . ILE A 1 152 ? -3.980 -4.749 5.533 1.00 88.69 152 ILE A C 1
ATOM 1176 O O . ILE A 1 152 ? -4.634 -4.536 6.552 1.00 88.69 152 ILE A O 1
ATOM 1180 N N . PHE A 1 153 ? -4.412 -4.439 4.312 1.00 86.38 153 PHE A N 1
ATOM 1181 C CA . PHE A 1 153 ? -5.721 -3.867 4.043 1.00 86.38 153 PHE A CA 1
ATOM 1182 C C . PHE A 1 153 ? -6.840 -4.773 4.569 1.00 86.38 153 PHE A C 1
ATOM 1184 O O . PHE A 1 153 ? -7.675 -4.308 5.335 1.00 86.38 153 PHE A O 1
ATOM 1191 N N . TRP A 1 154 ? -6.812 -6.070 4.267 1.00 85.06 154 TRP A N 1
ATOM 1192 C CA . TRP A 1 154 ? -7.861 -6.991 4.709 1.00 85.06 154 TRP A CA 1
ATOM 1193 C C . TRP A 1 154 ? -7.785 -7.372 6.195 1.00 85.06 154 TRP A C 1
ATOM 1195 O O . TRP A 1 154 ? -8.808 -7.723 6.776 1.00 85.06 154 TRP A O 1
ATOM 1205 N N . THR A 1 155 ? -6.611 -7.310 6.834 1.00 82.50 155 THR A N 1
ATOM 1206 C CA . THR A 1 155 ? -6.469 -7.677 8.257 1.00 82.50 155 THR A CA 1
ATOM 1207 C C . THR A 1 155 ? -6.621 -6.502 9.220 1.00 82.50 155 THR A C 1
ATOM 1209 O O . THR A 1 155 ? -7.034 -6.708 10.358 1.00 82.50 155 THR A O 1
ATOM 1212 N N . HIS A 1 156 ? -6.275 -5.282 8.799 1.00 77.19 156 HIS A N 1
ATOM 1213 C CA . HIS A 1 156 ? -6.255 -4.089 9.656 1.00 77.19 156 HIS A CA 1
ATOM 1214 C C . HIS A 1 156 ? -7.041 -2.896 9.090 1.00 77.19 156 HIS A C 1
ATOM 1216 O O . HIS A 1 156 ? -7.076 -1.840 9.724 1.00 77.19 156 HIS A O 1
ATOM 1222 N N . GLY A 1 157 ? -7.651 -3.023 7.909 1.00 65.44 157 GLY A N 1
ATOM 1223 C CA . GLY A 1 157 ? -8.447 -1.976 7.272 1.00 65.44 157 GLY A CA 1
ATOM 1224 C C . GLY A 1 157 ? -9.822 -1.817 7.909 1.00 65.44 157 GLY A C 1
ATOM 1225 O O . GLY A 1 157 ? -10.832 -2.140 7.297 1.00 65.44 157 GLY A O 1
ATOM 1226 N N . ASP A 1 158 ? -9.874 -1.288 9.129 1.00 68.38 158 ASP A N 1
ATOM 1227 C CA . ASP A 1 158 ? -11.125 -0.782 9.697 1.00 68.38 158 ASP A CA 1
ATOM 1228 C C . ASP A 1 158 ? -11.594 0.440 8.874 1.00 68.38 158 ASP A C 1
ATOM 1230 O O . ASP A 1 158 ? -10.787 1.362 8.673 1.00 68.38 158 ASP A O 1
ATOM 1234 N N . PRO A 1 159 ? -12.854 0.499 8.395 1.00 61.00 159 PRO A N 1
ATOM 1235 C CA . PRO A 1 159 ? -13.401 1.660 7.690 1.00 61.00 159 PRO A CA 1
ATOM 1236 C C . PRO A 1 159 ? -13.166 2.996 8.409 1.00 61.00 159 PRO A C 1
ATOM 1238 O O . PRO A 1 159 ? -12.948 4.016 7.751 1.00 61.00 159 PRO A O 1
ATOM 1241 N N . ALA A 1 160 ? -13.136 3.003 9.747 1.00 55.12 160 ALA A N 1
ATOM 1242 C CA . ALA A 1 160 ? -12.903 4.216 10.532 1.00 55.12 160 ALA A CA 1
ATOM 1243 C C . ALA A 1 160 ? -11.429 4.675 10.551 1.00 55.12 160 ALA A C 1
ATOM 1245 O O . ALA A 1 160 ? -11.143 5.838 10.838 1.00 55.12 160 ALA A O 1
ATOM 1246 N N . SER A 1 161 ? -10.477 3.804 10.200 1.00 69.06 161 SER A N 1
ATOM 1247 C CA . SER A 1 161 ? -9.034 4.087 10.285 1.00 69.06 161 SER A CA 1
ATOM 1248 C C . SER A 1 161 ? -8.503 5.033 9.195 1.00 69.06 161 SER A C 1
ATOM 1250 O O . SER A 1 161 ? -7.395 5.570 9.317 1.00 69.06 161 SER A O 1
ATOM 1252 N N . GLY A 1 162 ? -9.253 5.207 8.098 1.00 79.44 162 GLY A N 1
ATOM 1253 C CA . GLY A 1 162 ? -8.842 5.984 6.922 1.00 79.44 162 GLY A CA 1
ATOM 1254 C C . GLY A 1 162 ? -7.670 5.384 6.126 1.00 79.44 162 GLY A C 1
ATOM 1255 O O . GLY A 1 162 ? -7.238 5.981 5.137 1.00 79.44 162 GLY A O 1
ATOM 1256 N N . LEU A 1 163 ? -7.160 4.207 6.517 1.00 81.38 163 LEU A N 1
ATOM 1257 C CA . LEU A 1 163 ? -6.002 3.560 5.889 1.00 81.38 163 LEU A CA 1
ATOM 1258 C C . LEU A 1 163 ? -6.269 3.195 4.427 1.00 81.38 163 LEU A C 1
ATOM 1260 O O . LEU A 1 163 ? -5.413 3.417 3.573 1.00 81.38 163 LEU A O 1
ATOM 1264 N N . TYR A 1 164 ? -7.476 2.712 4.128 1.00 82.75 164 TYR A N 1
ATOM 1265 C CA . TYR A 1 164 ? -7.903 2.399 2.763 1.00 82.75 164 TYR A CA 1
ATOM 1266 C C . TYR A 1 164 ? -7.784 3.608 1.837 1.00 82.75 164 TYR A C 1
ATOM 1268 O O . TYR A 1 164 ? -7.106 3.562 0.810 1.00 82.75 164 TYR A O 1
ATOM 1276 N N . ARG A 1 165 ? -8.379 4.730 2.256 1.00 86.00 165 ARG A N 1
ATOM 1277 C CA . ARG A 1 165 ? -8.337 5.979 1.498 1.00 86.00 165 ARG A CA 1
ATOM 1278 C C . ARG A 1 165 ? -6.899 6.447 1.294 1.00 86.00 165 ARG A C 1
ATOM 1280 O O . ARG A 1 165 ? -6.567 6.912 0.210 1.00 86.00 165 ARG A O 1
ATOM 1287 N N . GLN A 1 166 ? -6.041 6.303 2.302 1.00 88.62 166 GLN A N 1
ATOM 1288 C CA . GLN A 1 166 ? -4.627 6.652 2.182 1.00 88.62 166 GLN A CA 1
ATOM 1289 C C . GLN A 1 166 ? -3.907 5.800 1.123 1.00 88.62 166 GLN A C 1
ATOM 1291 O O . GLN A 1 166 ? -3.193 6.359 0.291 1.00 88.62 166 GLN A O 1
ATOM 1296 N N . ILE A 1 167 ? -4.093 4.475 1.134 1.00 90.31 167 ILE A N 1
ATOM 1297 C CA . ILE A 1 167 ? -3.457 3.565 0.169 1.00 90.31 167 ILE A CA 1
ATOM 1298 C C . ILE A 1 167 ? -3.934 3.883 -1.249 1.00 90.31 167 ILE A C 1
ATOM 1300 O O . ILE A 1 167 ? -3.106 4.133 -2.125 1.00 90.31 167 ILE A O 1
ATOM 1304 N N . LEU A 1 168 ? -5.250 3.958 -1.463 1.00 90.88 168 LEU A N 1
ATOM 1305 C CA . LEU A 1 168 ? -5.822 4.246 -2.778 1.00 90.88 168 LEU A CA 1
ATOM 1306 C C . LEU A 1 168 ? -5.378 5.596 -3.334 1.00 90.88 168 LEU A C 1
ATOM 1308 O O . LEU A 1 168 ? -4.978 5.670 -4.492 1.00 90.88 168 LEU A O 1
ATOM 1312 N N . LEU A 1 169 ? -5.398 6.655 -2.518 1.00 93.12 169 LEU A N 1
ATOM 1313 C CA . LEU A 1 169 ? -4.949 7.975 -2.959 1.00 93.12 169 LEU A CA 1
ATOM 1314 C C . LEU A 1 169 ? -3.477 7.958 -3.371 1.00 93.12 169 LEU A C 1
ATOM 1316 O O . LEU A 1 169 ? -3.109 8.625 -4.334 1.00 93.12 169 LEU A O 1
ATOM 1320 N N . SER A 1 170 ? -2.625 7.210 -2.672 1.00 94.25 170 SER A N 1
ATOM 1321 C CA . SER A 1 170 ? -1.221 7.076 -3.061 1.00 94.25 170 SER A CA 1
ATOM 1322 C C . SER A 1 170 ? -1.048 6.319 -4.380 1.00 94.25 170 SER A C 1
ATOM 1324 O O . SER A 1 170 ? -0.258 6.758 -5.212 1.00 94.25 170 SER A O 1
ATOM 1326 N N . LEU A 1 171 ? -1.800 5.237 -4.610 1.00 95.25 171 LEU A N 1
ATOM 1327 C CA . LEU A 1 171 ? -1.777 4.502 -5.883 1.00 95.25 171 LEU A CA 1
ATOM 1328 C C . LEU A 1 171 ? -2.287 5.376 -7.037 1.00 95.25 171 LEU A C 1
ATOM 1330 O O . LEU A 1 171 ? -1.625 5.499 -8.064 1.00 95.25 171 LEU A O 1
ATOM 1334 N N . GLN A 1 172 ? -3.416 6.058 -6.835 1.00 96.38 172 GLN A N 1
ATOM 1335 C CA . GLN A 1 172 ? -3.994 6.982 -7.808 1.00 96.38 172 GLN A CA 1
ATOM 1336 C C . GLN A 1 172 ? -3.021 8.111 -8.163 1.00 96.38 172 GLN A C 1
ATOM 1338 O O . GLN A 1 172 ? -2.861 8.428 -9.337 1.00 96.38 172 GLN A O 1
ATOM 1343 N N . LYS A 1 173 ? -2.343 8.700 -7.169 1.00 96.94 173 LYS A N 1
ATOM 1344 C CA . LYS A 1 173 ? -1.335 9.746 -7.399 1.00 96.94 173 LYS A CA 1
ATOM 1345 C C . LYS A 1 173 ? -0.180 9.266 -8.270 1.00 96.94 173 LYS A C 1
ATOM 1347 O O . LYS A 1 173 ? 0.334 10.056 -9.046 1.00 96.94 173 LYS A O 1
ATOM 1352 N N . VAL A 1 174 ? 0.247 8.011 -8.126 1.00 97.56 174 VAL A N 1
ATOM 1353 C CA . VAL A 1 174 ? 1.287 7.441 -8.994 1.00 97.56 174 VAL A CA 1
ATOM 1354 C C . VAL A 1 174 ? 0.769 7.294 -10.420 1.00 97.56 174 VAL A C 1
ATOM 1356 O O . VAL A 1 174 ? 1.450 7.716 -11.339 1.00 97.56 174 VAL A O 1
ATOM 1359 N N . LEU A 1 175 ? -0.434 6.745 -10.599 1.00 96.94 175 LEU A N 1
ATOM 1360 C CA . LEU A 1 175 ? -1.014 6.504 -11.926 1.00 96.94 175 LEU A CA 1
ATOM 1361 C C . LEU A 1 175 ? -1.384 7.784 -12.680 1.00 96.94 175 LEU A C 1
ATOM 1363 O O . LEU A 1 175 ? -1.412 7.784 -13.905 1.00 96.94 175 LEU A O 1
ATOM 1367 N N . ALA A 1 176 ? -1.698 8.856 -11.956 1.00 97.56 176 ALA A N 1
ATOM 1368 C CA . ALA A 1 176 ? -2.033 10.149 -12.538 1.00 97.56 176 ALA A CA 1
ATOM 1369 C C . ALA A 1 176 ? -0.799 10.979 -12.934 1.00 97.56 176 ALA A C 1
ATOM 1371 O O . ALA A 1 176 ? -0.963 12.027 -13.556 1.00 97.56 176 ALA A O 1
ATOM 1372 N N . ASP A 1 177 ? 0.411 10.557 -12.555 1.00 96.94 177 ASP A N 1
ATOM 1373 C CA . ASP A 1 177 ? 1.647 11.301 -12.790 1.00 96.94 177 ASP A CA 1
ATOM 1374 C C . ASP A 1 177 ? 2.404 10.745 -14.013 1.00 96.94 177 ASP A C 1
ATOM 1376 O O . ASP A 1 177 ? 3.132 9.758 -13.888 1.00 96.94 177 ASP A O 1
ATOM 1380 N N . PRO A 1 178 ? 2.304 11.389 -15.193 1.00 95.62 178 PRO A N 1
ATOM 1381 C CA . PRO A 1 178 ? 2.895 10.868 -16.422 1.00 95.62 178 PRO A CA 1
ATOM 1382 C C . PRO A 1 178 ? 4.429 10.903 -16.435 1.00 95.62 178 PRO A C 1
ATOM 1384 O O . PRO A 1 178 ? 5.030 10.275 -17.305 1.00 95.62 178 PRO A O 1
ATOM 1387 N N . VAL A 1 179 ? 5.079 11.637 -15.521 1.00 96.88 179 VAL A N 1
ATOM 1388 C CA . VAL A 1 179 ? 6.549 11.728 -15.470 1.00 96.88 179 VAL A CA 1
ATOM 1389 C C . VAL A 1 179 ? 7.170 10.732 -14.492 1.00 96.88 179 VAL A C 1
ATOM 1391 O O . VAL A 1 179 ? 8.393 10.573 -14.468 1.00 96.88 179 VAL A O 1
ATOM 1394 N N . ARG A 1 180 ? 6.359 10.024 -13.695 1.00 95.00 180 ARG A N 1
ATOM 1395 C CA . ARG A 1 180 ? 6.851 8.953 -12.823 1.00 95.00 180 ARG A CA 1
ATOM 1396 C C . ARG A 1 180 ? 7.411 7.782 -13.649 1.00 95.00 180 ARG A C 1
ATOM 1398 O O . ARG A 1 180 ? 6.894 7.451 -14.714 1.00 95.00 180 ARG A O 1
ATOM 1405 N N . PRO A 1 181 ? 8.446 7.086 -13.156 1.00 95.00 181 PRO A N 1
ATOM 1406 C CA . PRO A 1 181 ? 9.045 5.973 -13.883 1.00 95.00 181 PRO A CA 1
ATOM 1407 C C . PRO A 1 181 ? 8.094 4.772 -13.993 1.00 95.00 181 PRO A C 1
ATOM 1409 O O . PRO A 1 181 ? 7.172 4.598 -13.190 1.00 95.00 181 PRO A O 1
ATOM 1412 N N . LEU A 1 182 ? 8.346 3.901 -14.976 1.00 94.06 182 LEU A N 1
ATOM 1413 C CA . LEU A 1 182 ? 7.519 2.714 -15.237 1.00 94.06 182 LEU A CA 1
ATOM 1414 C C . LEU A 1 182 ? 7.450 1.758 -14.042 1.00 94.06 182 LEU A C 1
ATOM 1416 O O . LEU A 1 182 ? 6.406 1.165 -13.799 1.00 94.06 182 LEU A O 1
ATOM 1420 N N . CYS A 1 183 ? 8.527 1.632 -13.265 1.00 94.56 183 CYS A N 1
ATOM 1421 C CA . CYS A 1 183 ? 8.545 0.767 -12.086 1.00 94.56 183 CYS A CA 1
ATOM 1422 C C . CYS A 1 183 ? 7.562 1.235 -10.996 1.00 94.56 183 CYS A C 1
ATOM 1424 O O . CYS A 1 183 ? 6.913 0.407 -10.356 1.00 94.56 183 CYS A O 1
ATOM 1426 N N . SER A 1 184 ? 7.385 2.551 -10.832 1.00 96.62 184 SER A N 1
ATOM 1427 C CA . SER A 1 184 ? 6.369 3.129 -9.947 1.00 96.62 184 SER A CA 1
ATOM 1428 C C . SER A 1 184 ? 4.961 2.821 -10.448 1.00 96.62 184 SER A C 1
ATOM 1430 O O . SER A 1 184 ? 4.128 2.344 -9.680 1.00 96.62 184 SER A O 1
ATOM 1432 N N . HIS A 1 185 ? 4.711 3.046 -11.740 1.00 97.94 185 HIS A N 1
ATOM 1433 C CA . HIS A 1 185 ? 3.425 2.755 -12.373 1.00 97.94 185 HIS A CA 1
ATOM 1434 C C . HIS A 1 185 ? 3.055 1.277 -12.266 1.00 97.94 185 HIS A C 1
ATOM 1436 O O . HIS A 1 185 ? 1.947 0.956 -11.847 1.00 97.94 185 HIS A O 1
ATOM 1442 N N . TYR A 1 186 ? 3.996 0.383 -12.570 1.00 97.88 186 TYR A N 1
ATOM 1443 C CA . TYR A 1 186 ? 3.832 -1.057 -12.408 1.00 97.88 186 TYR A CA 1
ATOM 1444 C C . TYR A 1 186 ? 3.407 -1.409 -10.983 1.00 97.88 186 TYR A C 1
ATOM 1446 O O . TYR A 1 186 ? 2.381 -2.054 -10.785 1.00 97.88 186 TYR A O 1
ATOM 1454 N N . GLY A 1 187 ? 4.145 -0.916 -9.983 1.00 97.56 187 GLY A N 1
ATOM 1455 C CA . GLY A 1 187 ? 3.814 -1.155 -8.583 1.00 97.56 187 GLY A CA 1
ATOM 1456 C C . GLY A 1 187 ? 2.434 -0.626 -8.193 1.00 97.56 187 GLY A C 1
ATOM 1457 O O . GLY A 1 187 ? 1.733 -1.264 -7.412 1.00 97.56 187 GLY A O 1
ATOM 1458 N N . ALA A 1 188 ? 2.006 0.500 -8.770 1.00 97.56 188 ALA A N 1
ATOM 1459 C CA . ALA A 1 188 ? 0.669 1.035 -8.544 1.00 97.56 188 ALA A CA 1
ATOM 1460 C C . ALA A 1 188 ? -0.429 0.167 -9.180 1.00 97.56 188 ALA A C 1
ATOM 1462 O O . ALA A 1 188 ? -1.448 -0.089 -8.538 1.00 97.56 188 ALA A O 1
ATOM 1463 N N . VAL A 1 189 ? -0.214 -0.325 -10.405 1.00 97.56 189 VAL A N 1
ATOM 1464 C CA . VAL A 1 189 ? -1.143 -1.230 -11.104 1.00 97.56 189 VAL A CA 1
ATOM 1465 C C . VAL A 1 189 ? -1.277 -2.554 -10.357 1.00 97.56 189 VAL A C 1
ATOM 1467 O O . VAL A 1 189 ? -2.395 -2.968 -10.054 1.00 97.56 189 VAL A O 1
ATOM 1470 N N . VAL A 1 190 ? -0.161 -3.200 -10.007 1.00 97.62 190 VAL A N 1
ATOM 1471 C CA . VAL A 1 190 ? -0.190 -4.465 -9.257 1.00 97.62 190 VAL A CA 1
ATOM 1472 C C . VAL A 1 190 ? -0.758 -4.250 -7.854 1.00 97.62 190 VAL A C 1
ATOM 1474 O O . VAL A 1 190 ? -1.514 -5.086 -7.366 1.00 97.62 190 VAL A O 1
ATOM 1477 N N . GLY A 1 191 ? -0.473 -3.104 -7.227 1.00 95.94 191 GLY A N 1
ATOM 1478 C CA . GLY A 1 191 ? -1.084 -2.686 -5.966 1.00 95.94 191 GLY A CA 1
ATOM 1479 C C . GLY A 1 191 ? -2.609 -2.620 -6.043 1.00 95.94 191 GLY A C 1
ATOM 1480 O O . GLY A 1 191 ? -3.284 -3.229 -5.216 1.00 95.94 191 GLY A O 1
ATOM 1481 N N . LEU A 1 192 ? -3.161 -1.939 -7.052 1.00 94.50 192 LEU A N 1
ATOM 1482 C CA . LEU A 1 192 ? -4.611 -1.889 -7.276 1.00 94.50 192 LEU A CA 1
ATOM 1483 C C . LEU A 1 192 ? -5.194 -3.270 -7.577 1.00 94.50 192 LEU A C 1
ATOM 1485 O O . LEU A 1 192 ? -6.208 -3.644 -6.994 1.00 94.50 192 LEU A O 1
ATOM 1489 N N . HIS A 1 193 ? -4.539 -4.045 -8.440 1.00 95.25 193 HIS A N 1
ATOM 1490 C CA . HIS A 1 193 ? -4.963 -5.406 -8.754 1.00 95.25 193 HIS A CA 1
ATOM 1491 C C . HIS A 1 193 ? -5.028 -6.286 -7.495 1.00 95.25 193 HIS A C 1
ATOM 1493 O O . HIS A 1 193 ? -5.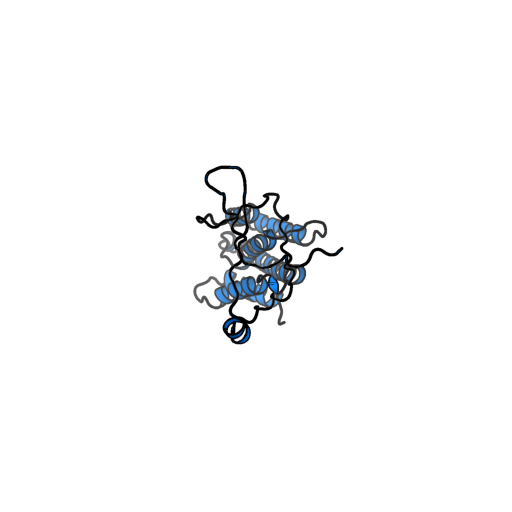996 -7.016 -7.300 1.00 95.25 193 HIS A O 1
ATOM 1499 N N . ALA A 1 194 ? -4.031 -6.187 -6.611 1.00 94.12 194 ALA A N 1
ATOM 1500 C CA . ALA A 1 194 ? -3.982 -6.947 -5.367 1.00 94.12 194 ALA A CA 1
ATOM 1501 C C . ALA A 1 194 ? -5.070 -6.531 -4.362 1.00 94.12 194 ALA A C 1
ATOM 1503 O O . ALA A 1 194 ? -5.517 -7.371 -3.580 1.00 94.12 194 ALA A O 1
ATOM 1504 N N . LEU A 1 195 ? -5.489 -5.261 -4.353 1.00 90.00 195 LEU A N 1
ATOM 1505 C CA . LEU A 1 195 ? -6.582 -4.781 -3.498 1.00 90.00 195 LEU A CA 1
ATOM 1506 C C . LEU A 1 195 ? -7.949 -5.325 -3.942 1.00 90.00 195 LEU A C 1
ATOM 1508 O O . LEU A 1 195 ? -8.791 -5.604 -3.091 1.00 90.00 195 LEU A O 1
ATOM 1512 N N . GLY A 1 196 ? -8.143 -5.540 -5.245 1.00 86.50 196 GLY A N 1
ATOM 1513 C CA . GLY A 1 196 ? -9.393 -6.049 -5.807 1.00 86.50 196 GLY A CA 1
ATOM 1514 C C . G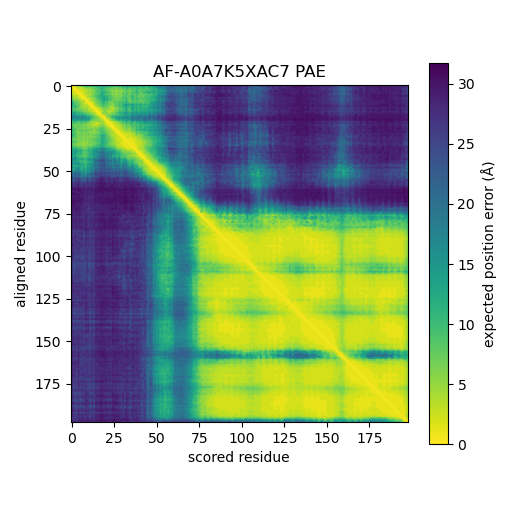LY A 1 196 ? -10.417 -4.952 -6.121 1.00 86.50 196 GLY A C 1
ATOM 1515 O O . GLY A 1 196 ? -10.095 -3.768 -6.140 1.00 86.50 196 GLY A O 1
ATOM 1516 N N . TRP A 1 197 ? -11.650 -5.364 -6.433 1.00 70.75 197 TRP A N 1
ATOM 1517 C CA . TRP A 1 197 ? -12.688 -4.525 -7.059 1.00 70.75 197 TRP A CA 1
ATOM 1518 C C . TRP A 1 197 ? -13.850 -4.112 -6.135 1.00 70.75 197 TRP A C 1
ATOM 1520 O O . TRP A 1 197 ? -14.841 -3.575 -6.622 1.00 70.75 197 TRP A O 1
ATOM 1530 N N . GLN A 1 198 ? -13.758 -4.392 -4.834 1.00 57.53 198 GLN A N 1
ATOM 1531 C CA . GLN A 1 198 ? -14.790 -4.044 -3.842 1.00 57.53 198 GLN A CA 1
ATOM 1532 C C . GLN A 1 198 ? -14.673 -2.579 -3.405 1.00 57.53 198 GLN A C 1
ATOM 1534 O O . GLN A 1 198 ? -15.741 -1.957 -3.223 1.00 57.53 198 GLN A O 1
#

Solvent-accessible surface area (backbone atoms only — not comparable to full-atom values): 12609 Å² total; per-residue (Å²): 132,86,90,79,94,80,84,73,90,68,83,82,68,73,45,73,49,98,88,56,102,49,70,50,76,82,83,76,88,76,61,63,68,60,62,74,66,55,82,81,70,81,79,75,78,75,82,91,77,90,82,89,76,91,72,76,89,50,98,64,74,87,83,82,80,93,77,82,91,70,79,79,74,75,56,68,67,49,55,50,55,63,76,38,34,63,39,61,68,59,50,48,53,50,53,51,50,51,50,54,55,73,70,34,92,90,54,86,55,76,80,51,49,62,51,50,50,54,42,38,47,43,63,16,40,49,86,40,60,29,61,74,43,86,88,46,74,54,62,63,48,15,53,51,26,15,50,47,50,29,49,49,44,77,76,67,50,50,84,88,71,48,52,62,60,54,53,51,53,54,34,49,55,43,69,71,37,88,84,59,55,67,66,21,38,50,19,28,51,48,29,49,62,48,61,55,91,129

pLDDT: mean 77.75, std 16.81, range [33.66, 97.94]

Sequence (198 aa):
QAVCGYGSQDALPFRAIKEGELYFQEDREVNLVELALATNIPKGCAETAVRVHVSYLDGKGNLEPQGAGEDPRPPAFSRQVKSVSHDLEQLNRLLHVARSLIQNPFLCLGSYVRSLIGSVMYCALEPLAASINPLNDHWTLRDYAAMLLSRIFWTHGDPASGLYRQILLSLQKVLADPVRPLCSHYGAVVGLHALGWQ

InterPro domains:
  IPR011442 TAF6, C-terminal HEAT repeat domain [PF07571] (79-196)
  IPR011442 TAF6, C-terminal HEAT repeat domain [cd08050] (77-198)
  IPR037796 Transcription initiation factor TFIID subunit 6 [PTHR10221] (79-197)
  IPR046344 TAF6, C-terminal HEAT repeat domain superfamily [G3DSA:1.25.40.770] (75-198)

Nearest PDB structures (foldseek):
  7edx-assembly1_f  TM=5.726E-01  e=5.141E-07  Homo sapiens
  7egh-assembly1_f  TM=8.997E-01  e=1.243E-04  Homo sapiens
  5fur-assembly1_K  TM=9.012E-01  e=8.424E-04  Homo sapiens
  5fur-assembly1_J  TM=8.798E-01  e=1.466E-03  Homo sapiens
  7kts-assembly1_F  TM=4.752E-01  e=3.713E-05  Homo sapiens

Mean predicted aligned error: 15.36 Å

Radius of gyration: 31.65 Å; Cα contacts (8 Å, |Δi|>4): 149; chains: 1; bounding box: 67×57×82 Å

Secondary structure (DSSP, 8-state):
----S---SS---EEEPSSSS-EEE--PPP-HHHHHH---PPPPPPP--PPP----SSS-----------PPPPPHHHHHHHHTTT-HHHHHHHHHHHHHHHT-TT---TTHHHHHHHHHHHHHHS--GGGGSTTS-HHHHHHHHHHHHHHHHHHH--GGG-HHHHHHHHHHHHHT-TTS-HHHHHHHHHHHHHH---

Organism: NCBI:txid458190

Foldseek 3Di:
DDD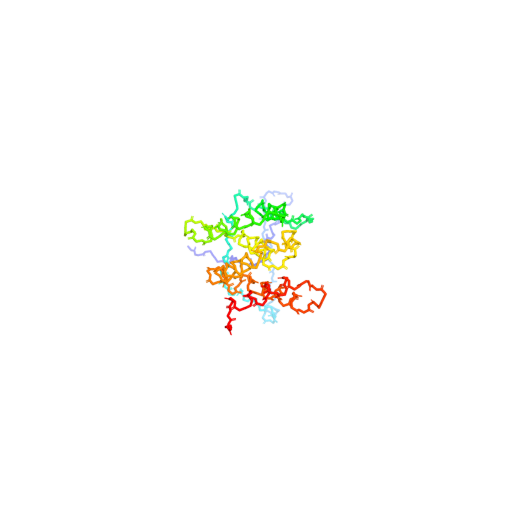DDDDDPDDFDWDDDPPDRDTDTDDDDDDPVCVVPDPPDPDDDDDDDDDDDDQPPDVDHDDDDDDDDDDPDQPPLLVVLQVCLQPLVVLLVSLVVLLVQLPDPVHDCPPVLLSSLVSLLCLLAPPRNNVVDPVRPSLVSLLSSLLSNLVSCVSPVDVVVCSVVVQLVSLVVQCVDPPGDPSNVSSSVSNDVNNDDD